Protein AF-A0A503X8Z8-F1 (afdb_monomer_lite)

Radius of gyration: 25.0 Å; chains: 1; bounding box: 79×68×72 Å

pLDDT: mean 85.91, std 15.94, range [31.92, 98.69]

Sequence (283 aa):
MKSLILATAAVFGLTAPAFAFDCAKASSDVEHQICGSKALRRADEDMSAAYTKLLRTLDDPEIHAALIESQRRWIKARDSGINDPATLEGSGTDDDSTPPSWADVLTRVTRERTSFLKKTAGGKPAFVAGALAQRKALGPSGKGPWAGFSSSCYFIPDRQHPNDYTYNCFGSMSRQNGDRVCSESTDFASYTSQTTRIVADIVDGRAQARAKCGFGNDVKTCPDETVDKAAADGGWDMNAGKDDAPGKPELKLDPEASETVADAGWMDACLADKSFPAGASGH

Foldseek 3Di:
DDDDDDDDDDPPPPPPQPPDDDLVPDDAPVSVLLSVDPLLVVLLSLLSVLLVVLLVVDPDVQLNVQSVVVVVLLVVQLRPAQDAPVPDDCQPDPDPDDDDGSSVLSSVSSNVSSCQSCDDDPRHRVSVVLQVVLCVLLDPFLPDQQFAWDKHWHFDADPNRRSHTDIAIWTKGWTADQQKIKMWGWDDDPNDIKIKIFIWGQDPNATDTQWMAIDDPPHFHDDPDLFDPVDLQRRIHRPDDRVNGDDGHPGSGHSRYPDDSNDDVNNVCRRPDPCPPNPDPDD

Secondary structure (DSSP, 8-state):
---------------PPTT---GGG--SHHHHHHHH-HHHHHHHHHHHHHHHHHHTT---HHHHHHHHHHHHHHHHHHHHH---GGG-TT---SS-PPPPPHHHHHHHHHHHHHHHHH-EETTEEHHHHHHHHHHHHHGGGGSSTT-EEEEEEEEEEPSS-TT-EEEEEEEEEEEEETTEEEEEEEEEETTEEEEEEEEEEEETTEEEEEEEE-SSTTSPPPPSSSS-TTSTTTT-BS---GGGSPPPPSBS--TTBSS--S--HHHHHHHH-SSTTTTT---

Structure (mmCIF, N/CA/C/O backbone):
data_AF-A0A503X8Z8-F1
#
_entry.id   AF-A0A503X8Z8-F1
#
loop_
_atom_site.group_PDB
_atom_site.id
_atom_site.type_symbol
_atom_site.label_atom_id
_atom_site.label_alt_id
_atom_site.label_comp_id
_atom_site.label_asym_id
_atom_site.label_entity_id
_atom_site.label_seq_id
_atom_site.pdbx_PDB_ins_code
_atom_site.Cartn_x
_atom_site.Cartn_y
_atom_site.Cartn_z
_atom_site.occupancy
_atom_site.B_iso_or_equiv
_atom_site.auth_seq_id
_atom_site.auth_comp_id
_atom_site.auth_asym_id
_atom_site.auth_atom_id
_atom_site.pdbx_PDB_model_num
ATOM 1 N N . MET A 1 1 ? -54.845 -39.937 37.426 1.00 38.06 1 MET A N 1
ATOM 2 C CA . MET A 1 1 ? -54.144 -40.179 36.143 1.00 38.06 1 MET A CA 1
ATOM 3 C C . MET A 1 1 ? -53.401 -38.910 35.751 1.00 38.06 1 MET A C 1
ATOM 5 O O . MET A 1 1 ? -53.764 -37.852 36.241 1.00 38.06 1 MET A O 1
ATOM 9 N N . LYS A 1 2 ? -52.302 -39.075 35.012 1.00 35.50 2 LYS A N 1
ATOM 10 C CA . LYS A 1 2 ? -51.156 -38.167 34.862 1.00 35.50 2 LYS A CA 1
ATOM 11 C C . LYS A 1 2 ? -51.468 -36.735 34.378 1.00 35.50 2 LYS A C 1
ATOM 13 O O . LYS A 1 2 ? -52.393 -36.515 33.610 1.00 35.50 2 LYS A O 1
ATOM 18 N N . SER A 1 3 ? -50.597 -35.833 34.836 1.00 39.53 3 SER A N 1
ATOM 19 C CA . SER A 1 3 ? -50.352 -34.425 34.497 1.00 39.53 3 SER A CA 1
ATOM 20 C C . SER A 1 3 ? -50.343 -34.079 33.006 1.00 39.53 3 SER A C 1
ATOM 22 O O . SER A 1 3 ? -50.037 -34.948 32.200 1.00 39.53 3 SER A O 1
ATOM 24 N N . LEU A 1 4 ? -50.488 -32.782 32.686 1.00 42.91 4 LEU A N 1
ATOM 25 C CA . LEU A 1 4 ? -49.616 -32.058 31.740 1.00 42.91 4 LEU A CA 1
ATOM 26 C C . LEU A 1 4 ? -49.813 -30.534 31.881 1.00 42.91 4 LEU A C 1
ATOM 28 O O . LEU A 1 4 ? -50.726 -29.942 31.316 1.00 42.91 4 LEU A O 1
ATOM 32 N N . ILE A 1 5 ? -48.934 -29.911 32.670 1.00 46.44 5 ILE A N 1
ATOM 33 C CA . ILE A 1 5 ? -48.694 -28.464 32.679 1.00 46.44 5 ILE A CA 1
ATOM 34 C C . ILE A 1 5 ? -47.738 -28.198 31.511 1.00 46.44 5 ILE A C 1
ATOM 36 O O . ILE A 1 5 ? -46.595 -28.655 31.549 1.00 46.44 5 ILE A O 1
ATOM 40 N N . LEU A 1 6 ? -48.194 -27.511 30.460 1.00 44.56 6 LEU A N 1
ATOM 41 C CA . LEU A 1 6 ? -47.302 -27.014 29.411 1.00 44.56 6 LEU A CA 1
ATOM 42 C C . LEU A 1 6 ? -46.537 -25.804 29.959 1.00 44.56 6 LEU A C 1
ATOM 44 O O . LEU A 1 6 ? -47.075 -24.704 30.060 1.00 44.56 6 LEU A O 1
ATOM 48 N N . ALA A 1 7 ? -45.281 -26.029 30.333 1.00 46.72 7 ALA A N 1
ATOM 49 C CA . ALA A 1 7 ? -44.326 -24.973 30.621 1.00 46.72 7 ALA A CA 1
ATOM 50 C C . ALA A 1 7 ? -43.838 -24.363 29.300 1.00 46.72 7 ALA A C 1
ATOM 52 O O . ALA A 1 7 ? -43.159 -25.017 28.507 1.00 46.72 7 ALA A O 1
ATOM 53 N N . THR A 1 8 ? -44.191 -23.103 29.063 1.00 49.31 8 THR A N 1
ATOM 54 C CA . THR A 1 8 ? -43.671 -22.292 27.961 1.00 49.31 8 THR A CA 1
ATOM 55 C C . THR A 1 8 ? -42.196 -21.994 28.233 1.00 49.31 8 THR A C 1
ATOM 57 O O . THR A 1 8 ? -41.865 -21.139 29.052 1.00 49.31 8 THR A O 1
ATOM 60 N N . ALA A 1 9 ? -41.294 -22.732 27.587 1.00 47.25 9 ALA A N 1
ATOM 61 C CA . ALA A 1 9 ? -39.864 -22.467 27.652 1.00 47.25 9 ALA A CA 1
ATOM 62 C C . ALA A 1 9 ? -39.547 -21.181 26.871 1.00 47.25 9 ALA A C 1
ATOM 64 O O . ALA A 1 9 ? -39.633 -21.146 25.643 1.00 47.25 9 ALA A O 1
ATOM 65 N N . ALA A 1 10 ? -39.190 -20.117 27.591 1.00 50.41 10 ALA A N 1
ATOM 66 C CA . ALA A 1 10 ? -38.605 -18.919 27.008 1.00 50.41 10 ALA A CA 1
ATOM 67 C C . ALA A 1 10 ? -37.234 -19.280 26.419 1.00 50.41 10 ALA A C 1
ATOM 69 O O . ALA A 1 10 ? -36.268 -19.515 27.145 1.00 50.41 10 ALA A O 1
ATOM 70 N N . VAL A 1 11 ? -37.159 -19.352 25.091 1.00 47.78 11 VAL A N 1
ATOM 71 C CA . VAL A 1 11 ? -35.898 -19.480 24.362 1.00 47.78 11 VAL A CA 1
ATOM 72 C C . VAL A 1 11 ? -35.171 -18.142 24.480 1.00 47.78 11 VAL A C 1
ATOM 74 O O . VAL A 1 11 ? -35.446 -17.202 23.737 1.00 47.78 11 VAL A O 1
ATOM 77 N N . PHE A 1 12 ? -34.254 -18.039 25.441 1.00 45.47 12 PHE A N 1
ATOM 78 C CA . PHE A 1 12 ? -33.240 -16.993 25.434 1.00 45.47 12 PHE A CA 1
ATOM 79 C C . PHE A 1 12 ? -32.330 -17.243 24.231 1.00 45.47 12 PHE A C 1
ATOM 81 O O . PHE A 1 12 ? -31.474 -18.126 24.248 1.00 45.47 12 PHE A O 1
ATOM 88 N N . GLY A 1 13 ? -32.550 -16.482 23.160 1.00 39.94 13 GLY A N 1
ATOM 89 C CA . GLY A 1 13 ? -31.611 -16.397 22.054 1.00 39.94 13 GLY A CA 1
ATOM 90 C C . GLY A 1 13 ? -30.301 -15.816 22.569 1.00 39.94 13 GLY A C 1
ATOM 91 O O . GLY A 1 13 ? -30.188 -14.608 22.757 1.00 39.94 13 GLY A O 1
ATOM 92 N N . LEU A 1 14 ? -29.311 -16.676 22.804 1.00 42.66 14 LEU A N 1
ATOM 93 C CA . LEU A 1 14 ? -27.916 -16.269 22.899 1.00 42.66 14 LEU A CA 1
ATOM 94 C C . LEU A 1 14 ? -27.516 -15.744 21.520 1.00 42.66 14 LEU A C 1
ATOM 96 O O . LEU A 1 14 ? -27.072 -16.492 20.650 1.00 42.66 14 LEU A O 1
ATOM 100 N N . THR A 1 15 ? -27.708 -14.446 21.300 1.00 40.84 15 THR A N 1
ATOM 101 C CA . THR A 1 15 ? -27.009 -13.727 20.243 1.00 40.84 15 THR A CA 1
ATOM 102 C C . THR A 1 15 ? -25.538 -13.716 20.637 1.00 40.84 15 THR A C 1
ATOM 104 O O . THR A 1 15 ? -25.080 -12.801 21.320 1.00 40.84 15 THR A O 1
ATOM 107 N N . ALA A 1 16 ? -24.803 -14.770 20.278 1.00 42.41 16 ALA A N 1
ATOM 108 C CA . ALA A 1 16 ? -23.352 -14.703 20.282 1.00 42.41 16 ALA A CA 1
ATOM 109 C C . ALA A 1 16 ? -22.972 -13.501 19.402 1.00 42.41 16 ALA A C 1
ATOM 111 O O . ALA A 1 16 ? -23.411 -13.447 18.245 1.00 42.41 16 ALA A O 1
ATOM 112 N N . PRO A 1 17 ? -22.256 -12.496 19.933 1.00 44.91 17 PRO A N 1
ATOM 113 C CA . PRO A 1 17 ? -21.865 -11.363 19.122 1.00 44.91 17 PRO A CA 1
ATOM 114 C C . PRO A 1 17 ? -20.957 -11.871 18.005 1.00 44.91 17 PRO A C 1
ATOM 116 O O . PRO A 1 17 ? -20.097 -12.732 18.203 1.00 44.91 17 PRO A O 1
ATOM 119 N N . ALA A 1 18 ? -21.198 -11.357 16.805 1.00 48.94 18 ALA A N 1
ATOM 120 C CA . ALA A 1 18 ? -20.336 -11.574 15.662 1.00 48.94 18 ALA A CA 1
ATOM 121 C C . ALA A 1 18 ? -18.899 -11.172 16.039 1.00 48.94 18 ALA A C 1
ATOM 123 O O . ALA A 1 18 ? -18.669 -10.022 16.385 1.00 48.94 18 ALA A O 1
ATOM 124 N N . PHE A 1 19 ? -17.958 -12.118 15.985 1.00 51.34 19 PHE A N 1
ATOM 125 C CA . PHE A 1 19 ? -16.508 -11.875 16.031 1.00 51.34 19 PHE A CA 1
ATOM 126 C C . PHE A 1 19 ? -15.961 -11.003 17.185 1.00 51.34 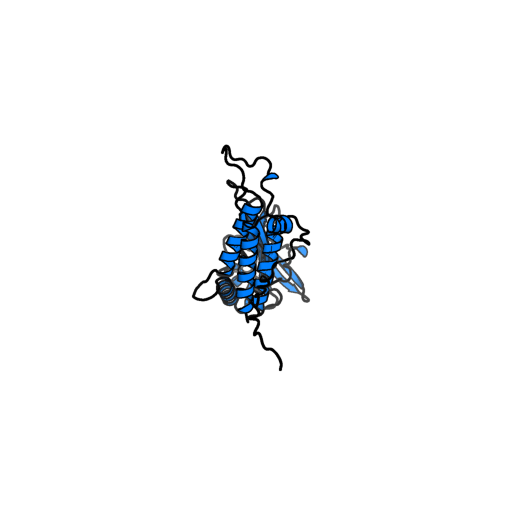19 PHE A C 1
ATOM 128 O O . PHE A 1 19 ? -14.899 -10.411 17.033 1.00 51.34 19 PHE A O 1
ATOM 135 N N . ALA A 1 20 ? -16.614 -10.937 18.348 1.00 59.44 20 ALA A N 1
ATOM 136 C CA . ALA A 1 20 ? -16.027 -10.242 19.497 1.00 59.44 20 ALA A CA 1
ATOM 137 C C . ALA A 1 20 ? -14.912 -11.102 20.123 1.00 59.44 20 ALA A C 1
ATOM 139 O O . ALA A 1 20 ? -15.155 -12.251 20.506 1.00 59.44 20 ALA A O 1
ATOM 140 N N . PHE A 1 21 ? -13.693 -10.566 20.220 1.00 73.12 21 PHE A N 1
ATOM 141 C CA . PHE A 1 21 ? -12.605 -11.204 20.964 1.00 73.12 21 PHE A CA 1
ATOM 142 C C . PHE A 1 21 ? -12.872 -11.134 22.479 1.00 73.12 21 PHE A C 1
ATOM 144 O O . PHE A 1 21 ? -13.621 -10.287 22.967 1.00 73.12 21 PHE A O 1
ATOM 151 N N . ASP A 1 22 ? -12.303 -12.075 23.233 1.00 81.31 22 ASP A N 1
ATOM 152 C CA . ASP A 1 22 ? -12.541 -12.205 24.671 1.00 81.31 22 ASP A CA 1
ATOM 153 C C . ASP A 1 22 ? -11.779 -11.121 25.444 1.00 81.31 22 ASP A C 1
ATOM 155 O O . ASP A 1 22 ? -10.557 -11.185 25.567 1.00 81.31 22 ASP A O 1
ATOM 159 N N . CYS A 1 23 ? -12.501 -10.144 25.998 1.00 86.31 23 CYS A N 1
ATOM 160 C CA . CYS A 1 23 ? -11.901 -9.057 26.771 1.00 86.31 23 CYS A CA 1
ATOM 161 C C . CYS A 1 23 ? -11.132 -9.515 28.015 1.00 86.31 23 CYS A C 1
ATOM 163 O O . CYS A 1 23 ? -10.260 -8.785 28.481 1.00 86.31 23 CYS A O 1
ATOM 165 N N . ALA A 1 24 ? -11.398 -10.715 28.540 1.00 85.00 24 ALA A N 1
ATOM 166 C CA . ALA A 1 24 ? -10.595 -11.280 29.622 1.00 85.00 24 ALA A CA 1
ATOM 167 C C . ALA A 1 24 ? -9.198 -11.734 29.154 1.00 85.00 24 ALA A C 1
ATOM 169 O O . ALA A 1 24 ? -8.335 -12.013 29.983 1.00 85.00 24 ALA A O 1
ATOM 170 N N . LYS A 1 25 ? -8.980 -11.821 27.836 1.00 87.12 25 LYS A N 1
ATOM 171 C CA . LYS A 1 25 ? -7.730 -12.240 27.188 1.00 87.12 25 LYS A CA 1
ATOM 172 C C . LYS A 1 25 ? -7.048 -11.112 26.414 1.00 87.12 25 LYS A C 1
ATOM 174 O O . LYS A 1 25 ? -6.112 -11.392 25.670 1.00 87.12 25 LYS A O 1
ATOM 179 N N . ALA A 1 26 ? -7.515 -9.871 26.572 1.00 86.38 26 ALA A N 1
ATOM 180 C CA . ALA A 1 26 ? -6.851 -8.702 26.011 1.00 86.38 26 ALA A CA 1
ATOM 181 C C . ALA A 1 26 ? -5.383 -8.669 26.465 1.00 86.38 26 ALA A C 1
ATOM 183 O O . ALA A 1 26 ? -5.086 -8.866 27.644 1.00 86.38 26 ALA A O 1
ATOM 184 N N . SER A 1 27 ? -4.489 -8.464 25.508 1.00 87.38 27 SER A N 1
ATOM 185 C CA . SER A 1 27 ? -3.040 -8.590 25.657 1.00 87.38 27 SER A CA 1
ATOM 186 C C . SER A 1 27 ? -2.271 -7.388 25.112 1.00 87.38 27 SER A C 1
ATOM 188 O O . SER A 1 27 ? -1.165 -7.123 25.573 1.00 87.38 27 SER A O 1
ATOM 190 N N . SER A 1 28 ? -2.847 -6.662 24.150 1.00 89.12 28 SER A N 1
ATOM 191 C CA . SER A 1 28 ? -2.297 -5.406 23.637 1.00 89.12 28 SER A CA 1
ATOM 192 C C . SER A 1 28 ? -2.977 -4.190 24.262 1.00 89.12 28 SER A C 1
ATOM 194 O O . SER A 1 28 ? -4.136 -4.246 24.683 1.00 89.12 28 SER A O 1
ATOM 196 N N . ASP A 1 29 ? -2.280 -3.055 24.255 1.00 91.12 29 ASP A N 1
ATOM 197 C CA . ASP A 1 29 ? -2.819 -1.792 24.762 1.00 91.12 29 ASP A CA 1
ATOM 198 C C . ASP A 1 29 ? -4.111 -1.388 24.037 1.00 91.12 29 ASP A C 1
ATOM 200 O O . ASP A 1 29 ? -5.087 -0.989 24.673 1.00 91.12 29 ASP A O 1
ATOM 204 N N . VAL A 1 30 ? -4.176 -1.584 22.715 1.00 91.94 30 VAL A N 1
ATOM 205 C CA . VAL A 1 30 ? -5.391 -1.324 21.928 1.00 91.94 30 VAL A CA 1
ATOM 206 C C . VAL A 1 30 ? -6.535 -2.259 22.321 1.00 91.94 30 VAL A C 1
ATOM 208 O O . VAL A 1 30 ? -7.670 -1.800 22.450 1.00 91.94 30 VAL A O 1
ATOM 211 N N . GLU A 1 31 ? -6.279 -3.547 22.569 1.00 92.12 31 GLU A N 1
ATOM 212 C CA . GLU A 1 31 ? -7.313 -4.463 23.073 1.00 92.12 31 GLU A CA 1
ATOM 213 C C . GLU A 1 31 ? -7.845 -4.007 24.439 1.00 92.12 31 GLU A C 1
ATOM 215 O O . GLU A 1 31 ? -9.058 -4.032 24.666 1.00 92.12 31 GLU A O 1
ATOM 220 N N . HIS A 1 32 ? -6.974 -3.519 25.327 1.00 93.19 32 HIS A N 1
ATOM 221 C CA . HIS A 1 32 ? -7.399 -2.929 26.596 1.00 93.19 32 HIS A CA 1
ATOM 222 C C . HIS A 1 32 ? -8.266 -1.677 26.390 1.00 93.19 32 HIS A C 1
ATOM 224 O O . HIS A 1 32 ? -9.316 -1.565 27.032 1.00 93.19 32 HIS A O 1
ATOM 230 N N . GLN A 1 33 ? -7.907 -0.787 25.455 1.00 94.69 33 GLN A N 1
ATOM 231 C CA . GLN A 1 33 ? -8.738 0.372 25.097 1.00 94.69 33 GLN A CA 1
ATOM 232 C C . GLN A 1 33 ? -10.115 -0.053 24.568 1.00 94.69 33 GLN A C 1
ATOM 234 O O . GLN A 1 33 ? -11.145 0.477 24.998 1.00 94.69 33 GLN A O 1
ATOM 239 N N . ILE A 1 34 ? -10.158 -1.039 23.665 1.00 93.12 34 ILE A N 1
ATOM 240 C CA . ILE A 1 34 ? -11.407 -1.574 23.106 1.00 93.12 34 ILE A CA 1
ATOM 241 C C . ILE A 1 34 ? -12.290 -2.142 24.224 1.00 93.12 34 ILE A C 1
ATOM 243 O O . ILE A 1 34 ? -13.489 -1.865 24.278 1.00 93.12 34 ILE A O 1
ATOM 247 N N . CYS A 1 35 ? -11.717 -2.899 25.156 1.00 93.00 35 CYS A N 1
ATOM 248 C CA . CYS A 1 35 ? -12.472 -3.506 26.246 1.00 93.00 35 CYS A CA 1
ATOM 249 C C . CYS A 1 35 ? -12.963 -2.491 27.287 1.00 93.00 35 CYS A C 1
ATOM 251 O O . CYS A 1 35 ? -14.082 -2.636 27.795 1.00 93.00 35 CYS A O 1
ATOM 253 N N . GLY A 1 36 ? -12.174 -1.447 27.553 1.00 93.94 36 GLY A N 1
ATOM 254 C CA . GLY A 1 36 ? -12.502 -0.371 28.489 1.00 93.94 36 GLY A CA 1
ATOM 255 C C . GLY A 1 36 ? -13.542 0.630 27.972 1.00 93.94 36 GLY A C 1
ATOM 256 O O . GLY A 1 36 ? -14.250 1.239 28.772 1.00 93.94 36 GLY A O 1
ATOM 257 N N . SER A 1 37 ? -13.701 0.773 26.651 1.00 96.38 37 SER A N 1
ATOM 258 C CA . SER A 1 37 ? -14.617 1.748 26.046 1.00 96.38 37 SER A CA 1
ATOM 259 C C . SER A 1 37 ? -15.777 1.091 25.298 1.00 96.38 37 SER A C 1
ATOM 261 O O . SER A 1 37 ? -15.616 0.452 24.259 1.00 96.38 37 SER A O 1
ATOM 263 N N . LYS A 1 38 ? -17.009 1.327 25.773 1.00 95.00 38 LYS A N 1
ATOM 264 C CA . LYS A 1 38 ? -18.233 0.859 25.094 1.00 95.00 38 LYS A CA 1
ATOM 265 C C . LYS A 1 38 ? -18.351 1.415 23.669 1.00 95.00 38 LYS A C 1
ATOM 267 O O . LYS A 1 38 ? -18.835 0.710 22.784 1.00 95.00 38 LYS A O 1
ATOM 272 N N . ALA A 1 39 ? -17.949 2.669 23.458 1.00 96.38 39 ALA A N 1
ATOM 273 C CA . ALA A 1 39 ? -18.025 3.317 22.152 1.00 96.38 39 ALA A CA 1
ATOM 274 C C . ALA A 1 39 ? -17.031 2.701 21.158 1.00 96.38 39 ALA A C 1
ATOM 276 O O . ALA A 1 39 ? -17.422 2.403 20.028 1.00 96.38 39 ALA A O 1
ATOM 277 N N . LEU A 1 40 ? -15.796 2.448 21.601 1.00 96.62 40 LEU A N 1
ATOM 278 C CA . LEU A 1 40 ? -14.765 1.829 20.774 1.00 96.62 40 LEU A CA 1
ATOM 279 C C . LEU A 1 40 ? -15.097 0.370 20.459 1.00 96.62 40 LEU A C 1
ATOM 281 O O . LEU A 1 40 ? -15.064 -0.015 19.295 1.00 96.62 40 LEU A O 1
ATOM 285 N N . ARG A 1 41 ? -15.526 -0.415 21.458 1.00 95.31 41 ARG A N 1
ATOM 286 C CA . ARG A 1 41 ? -15.999 -1.789 21.232 1.00 95.31 41 ARG A CA 1
ATOM 287 C C . ARG A 1 41 ? -17.089 -1.850 20.173 1.00 95.31 41 ARG A C 1
ATOM 289 O O . ARG A 1 41 ? -17.031 -2.681 19.275 1.00 95.31 41 ARG A O 1
ATOM 296 N N . ARG A 1 42 ? -18.061 -0.936 20.237 1.00 96.06 42 ARG A N 1
ATOM 297 C CA . ARG A 1 42 ? -19.122 -0.885 19.232 1.00 96.06 42 ARG A CA 1
ATOM 298 C C . ARG A 1 42 ? -18.587 -0.552 17.836 1.00 96.06 42 ARG A C 1
ATOM 300 O O . ARG A 1 42 ? -19.041 -1.143 16.862 1.00 96.06 42 ARG A O 1
ATOM 307 N N . ALA A 1 43 ? -17.649 0.389 17.737 1.00 97.62 43 ALA A N 1
ATOM 308 C CA . ALA A 1 43 ? -17.031 0.737 16.463 1.00 97.62 43 ALA A CA 1
ATOM 309 C C . ALA A 1 43 ? -16.254 -0.448 15.862 1.00 97.62 43 ALA A C 1
ATOM 311 O O . ALA A 1 43 ? -16.364 -0.687 14.662 1.00 97.62 43 ALA A O 1
ATOM 312 N N . ASP A 1 44 ? -15.526 -1.209 16.684 1.00 96.44 44 ASP A N 1
ATOM 313 C CA . ASP A 1 44 ? -14.779 -2.397 16.255 1.00 96.44 44 ASP A CA 1
ATOM 314 C C . ASP A 1 44 ? -15.708 -3.532 15.778 1.00 96.44 44 ASP A C 1
ATOM 316 O O . ASP A 1 44 ? -15.487 -4.104 14.708 1.00 96.44 44 ASP A O 1
ATOM 320 N N . GLU A 1 45 ? -16.817 -3.778 16.488 1.00 95.56 45 GLU A N 1
ATOM 321 C CA . GLU A 1 45 ? -17.871 -4.713 16.059 1.00 95.56 45 GLU A CA 1
ATOM 322 C C . GLU A 1 45 ? -18.464 -4.320 14.694 1.00 95.56 45 GLU A C 1
ATOM 324 O O . GLU A 1 45 ? -18.602 -5.158 13.796 1.00 95.56 45 GLU A O 1
ATOM 329 N N . ASP A 1 46 ? -18.808 -3.039 14.516 1.00 97.75 46 ASP A N 1
ATOM 330 C CA . ASP A 1 46 ? -19.390 -2.528 13.271 1.00 97.75 46 ASP A CA 1
ATOM 331 C C . ASP A 1 46 ? -18.383 -2.608 12.100 1.00 97.75 46 ASP A C 1
ATOM 333 O O . ASP A 1 46 ? -18.764 -2.964 10.976 1.00 97.75 46 ASP A O 1
ATOM 337 N N . MET A 1 47 ? -17.098 -2.343 12.360 1.00 98.50 47 MET A N 1
ATOM 338 C CA . MET A 1 47 ? -16.005 -2.464 11.390 1.00 98.50 47 MET A CA 1
ATOM 339 C C . MET A 1 47 ? -15.792 -3.922 10.966 1.00 98.50 47 MET A C 1
ATOM 341 O O . MET A 1 47 ? -15.789 -4.227 9.769 1.00 98.50 47 MET A O 1
ATOM 345 N N . SER A 1 48 ? -15.719 -4.839 11.932 1.00 97.50 48 SER A N 1
ATOM 346 C CA . SER A 1 48 ? -15.569 -6.281 11.704 1.00 97.50 48 SER A CA 1
ATOM 347 C C . SER A 1 48 ? -16.748 -6.869 10.923 1.00 97.50 48 SER A C 1
ATOM 349 O O . SER A 1 48 ? -16.564 -7.683 10.008 1.00 97.50 48 SER A O 1
ATOM 351 N N . ALA A 1 49 ? -17.971 -6.419 11.219 1.00 97.75 49 ALA A N 1
ATOM 352 C CA . ALA A 1 49 ? -19.164 -6.799 10.471 1.00 97.75 49 ALA A CA 1
ATOM 353 C C . ALA A 1 49 ? -19.129 -6.275 9.024 1.00 97.75 49 ALA A C 1
ATOM 355 O O . ALA A 1 49 ? -19.472 -7.016 8.097 1.00 97.75 49 ALA A O 1
ATOM 356 N N . ALA A 1 50 ? -18.696 -5.027 8.809 1.00 98.50 50 ALA A N 1
ATOM 357 C CA . ALA A 1 50 ? -18.545 -4.450 7.474 1.00 98.50 50 ALA A CA 1
ATOM 358 C C . ALA A 1 50 ? -17.487 -5.192 6.643 1.00 98.50 50 ALA A C 1
ATOM 360 O O . ALA A 1 50 ? -17.764 -5.554 5.498 1.00 98.50 50 ALA A O 1
ATOM 361 N N . TYR A 1 51 ? -16.325 -5.483 7.235 1.00 98.56 51 TYR A N 1
ATOM 362 C CA . TYR A 1 51 ? -15.260 -6.264 6.608 1.00 98.56 51 TYR A CA 1
ATOM 363 C C . TYR A 1 51 ? -15.753 -7.659 6.217 1.00 98.56 51 TYR A C 1
ATOM 365 O O . TYR A 1 51 ? -15.677 -8.039 5.051 1.00 98.56 51 TYR A O 1
ATOM 373 N N . THR A 1 52 ? -16.347 -8.391 7.164 1.00 98.06 52 THR A N 1
ATOM 374 C CA . THR A 1 52 ? -16.860 -9.748 6.928 1.00 98.06 52 THR A CA 1
ATOM 375 C C . THR A 1 52 ? -17.928 -9.761 5.838 1.00 98.06 52 THR A C 1
ATOM 377 O O . THR A 1 52 ? -17.951 -10.658 4.994 1.00 98.06 52 THR A O 1
ATOM 380 N N . LYS A 1 53 ? -18.823 -8.765 5.838 1.00 97.88 53 LYS A N 1
ATOM 381 C CA . LYS A 1 53 ? -19.844 -8.625 4.800 1.00 97.88 53 LYS A CA 1
ATOM 382 C C . LYS A 1 53 ? -19.203 -8.418 3.433 1.00 97.88 53 LYS A C 1
ATOM 384 O O . LYS A 1 53 ? -19.593 -9.114 2.506 1.00 97.88 53 LYS A O 1
ATOM 389 N N . LEU A 1 54 ? -18.251 -7.492 3.309 1.00 98.19 54 LEU A N 1
ATOM 390 C CA . LEU A 1 54 ? -17.580 -7.228 2.040 1.00 98.19 54 LEU A CA 1
ATOM 391 C C . LEU A 1 54 ? -16.809 -8.461 1.560 1.00 98.19 54 LEU A C 1
ATOM 393 O O . LEU A 1 54 ? -17.022 -8.888 0.430 1.00 98.19 54 LEU A O 1
ATOM 397 N N . LEU A 1 55 ? -16.001 -9.076 2.426 1.00 98.12 55 LEU A N 1
ATOM 398 C CA . LEU A 1 55 ? -15.195 -10.255 2.104 1.00 98.12 55 LEU A CA 1
ATOM 399 C C . LEU A 1 55 ? -16.044 -11.397 1.526 1.00 98.12 55 LEU A C 1
ATOM 401 O O . LEU A 1 55 ? -15.689 -11.971 0.505 1.00 98.12 55 LEU A O 1
ATOM 405 N N . ARG A 1 56 ? -17.220 -11.662 2.115 1.00 97.00 56 ARG A N 1
ATOM 406 C CA . ARG A 1 56 ? -18.166 -12.691 1.640 1.00 97.00 56 ARG A CA 1
ATOM 407 C C . ARG A 1 56 ? -18.778 -12.413 0.266 1.00 97.00 56 ARG A C 1
ATOM 409 O O . ARG A 1 56 ? -19.376 -13.316 -0.302 1.00 97.00 56 ARG A O 1
ATOM 416 N N . THR A 1 57 ? -18.694 -11.182 -0.236 1.00 94.81 57 THR A N 1
ATOM 417 C CA . THR A 1 57 ? -19.188 -10.828 -1.580 1.00 94.81 57 THR A CA 1
ATOM 418 C C . THR A 1 57 ? -18.122 -10.942 -2.668 1.00 94.81 57 THR A C 1
ATOM 420 O O . THR A 1 57 ? -18.423 -10.667 -3.827 1.00 94.81 57 THR A O 1
ATOM 423 N N . LEU A 1 58 ? -16.878 -11.284 -2.314 1.00 96.31 58 LEU A N 1
ATOM 424 C CA . LEU A 1 58 ? -15.759 -11.318 -3.250 1.00 96.31 58 LEU A CA 1
ATOM 425 C C . LEU A 1 58 ? -15.496 -12.741 -3.750 1.00 96.31 58 LEU A C 1
ATOM 427 O O . LEU A 1 58 ? -14.896 -13.544 -3.042 1.00 96.31 58 LEU A O 1
ATOM 431 N N . ASP A 1 59 ? -15.874 -13.009 -4.999 1.00 95.75 59 ASP A N 1
ATOM 432 C CA . ASP A 1 59 ? -15.538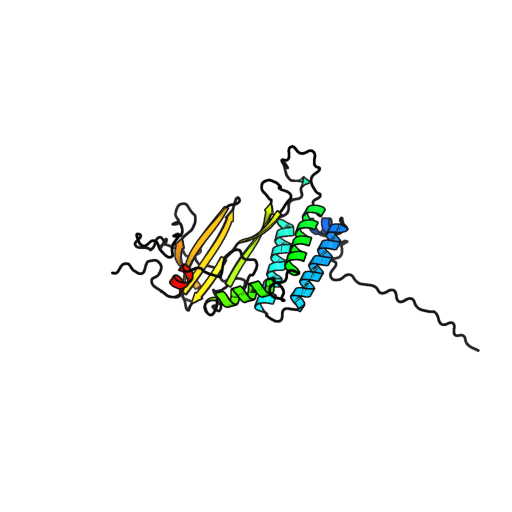 -14.265 -5.692 1.00 95.75 59 ASP A CA 1
ATOM 433 C C . ASP A 1 59 ? -14.178 -14.202 -6.410 1.00 95.75 59 ASP A C 1
ATOM 435 O O . ASP A 1 59 ? -13.593 -15.222 -6.772 1.00 95.75 59 ASP A O 1
ATOM 439 N N . ASP A 1 60 ? -13.669 -12.993 -6.647 1.00 97.50 60 ASP A N 1
ATOM 440 C CA . ASP A 1 60 ? -12.404 -12.766 -7.336 1.00 97.50 60 ASP A CA 1
ATOM 441 C C . ASP A 1 60 ? -11.219 -12.969 -6.372 1.00 97.50 60 ASP A C 1
ATOM 443 O O . ASP A 1 60 ? -11.098 -12.208 -5.407 1.00 97.50 60 ASP A O 1
ATOM 447 N N . PRO A 1 61 ? -10.327 -13.950 -6.611 1.00 97.19 61 PRO A N 1
ATOM 448 C CA . PRO A 1 61 ? -9.281 -14.310 -5.656 1.00 97.19 61 PRO A CA 1
ATOM 449 C C . PRO A 1 61 ? -8.232 -13.210 -5.454 1.00 97.19 61 PRO A C 1
ATOM 451 O O . PRO A 1 61 ? -7.708 -13.077 -4.349 1.00 97.19 61 PRO A O 1
ATOM 454 N N . GLU A 1 62 ? -7.935 -12.398 -6.476 1.00 96.88 62 GLU A N 1
ATOM 455 C CA . GLU A 1 62 ? -6.965 -11.302 -6.353 1.00 96.88 62 GLU A CA 1
ATOM 456 C C . GLU A 1 62 ? -7.548 -10.158 -5.524 1.00 96.88 62 GLU A C 1
ATOM 458 O O . GLU A 1 62 ? -6.882 -9.636 -4.634 1.00 96.88 62 GLU A O 1
ATOM 463 N N . ILE A 1 63 ? -8.812 -9.795 -5.774 1.00 98.12 63 ILE A N 1
ATOM 464 C CA . ILE A 1 63 ? -9.501 -8.746 -5.008 1.00 98.12 63 ILE A CA 1
ATOM 465 C C . ILE A 1 63 ? -9.749 -9.218 -3.569 1.00 98.12 63 ILE A C 1
ATOM 467 O O . ILE A 1 63 ? -9.621 -8.437 -2.627 1.00 98.12 63 ILE A O 1
ATOM 471 N N . HIS A 1 64 ? -10.070 -10.500 -3.385 1.00 98.31 64 HIS A N 1
ATOM 472 C CA . HIS A 1 64 ? -10.230 -11.113 -2.070 1.00 98.31 64 HIS A CA 1
ATOM 473 C C . HIS A 1 64 ? -8.919 -11.076 -1.268 1.00 98.31 64 HIS A C 1
ATOM 475 O O . HIS A 1 64 ? -8.921 -10.640 -0.117 1.00 98.31 64 HIS A O 1
ATOM 481 N N . ALA A 1 65 ? -7.791 -11.466 -1.874 1.00 97.56 65 ALA A N 1
ATOM 482 C CA . ALA A 1 65 ? -6.472 -11.363 -1.245 1.00 97.56 65 ALA A CA 1
ATOM 483 C C . ALA A 1 65 ? -6.106 -9.905 -0.915 1.00 97.56 65 ALA A C 1
ATOM 485 O O . ALA A 1 65 ? -5.690 -9.620 0.207 1.00 97.56 65 ALA A O 1
ATOM 486 N N . ALA A 1 66 ? -6.352 -8.975 -1.844 1.00 97.75 66 ALA A N 1
ATOM 487 C CA . ALA A 1 66 ? -6.116 -7.550 -1.630 1.00 97.75 66 ALA A CA 1
ATOM 488 C C . ALA A 1 66 ? -6.923 -6.998 -0.444 1.00 97.75 66 ALA A C 1
ATOM 490 O O . ALA A 1 66 ? -6.391 -6.233 0.355 1.00 97.75 66 ALA A O 1
ATOM 491 N N . LEU A 1 67 ? -8.189 -7.403 -0.276 1.00 98.50 67 LEU A N 1
ATOM 492 C CA . LEU A 1 67 ? -9.002 -6.962 0.861 1.00 98.50 67 LEU A CA 1
ATOM 493 C C . LEU A 1 67 ? -8.494 -7.528 2.197 1.00 98.50 67 LEU A C 1
ATOM 495 O O . LEU A 1 67 ? -8.550 -6.843 3.220 1.00 98.50 67 LEU A O 1
ATOM 499 N N . ILE A 1 68 ? -8.010 -8.772 2.210 1.00 98.31 68 ILE A N 1
ATOM 500 C CA . ILE A 1 68 ? -7.398 -9.364 3.406 1.00 98.31 68 ILE A CA 1
ATOM 501 C C . ILE A 1 68 ? -6.158 -8.570 3.814 1.00 98.31 68 ILE A C 1
ATOM 503 O O . ILE A 1 68 ? -6.059 -8.164 4.972 1.00 98.31 68 ILE A O 1
ATOM 507 N N . GLU A 1 69 ? -5.245 -8.309 2.878 1.00 98.00 69 GLU A N 1
ATOM 508 C CA . GLU A 1 69 ? -4.020 -7.562 3.176 1.00 98.00 69 GLU A CA 1
ATOM 509 C C . GLU A 1 69 ? -4.295 -6.097 3.519 1.00 98.00 69 GLU A C 1
ATOM 511 O O . GLU A 1 69 ? -3.720 -5.565 4.467 1.00 98.00 69 GLU A O 1
ATOM 516 N N . SER A 1 70 ? -5.255 -5.464 2.845 1.00 97.75 70 SER A N 1
ATOM 517 C CA . SER A 1 70 ? -5.799 -4.155 3.220 1.00 97.75 70 SER A CA 1
ATOM 518 C C . SER A 1 70 ? -6.193 -4.111 4.700 1.00 97.75 70 SER A C 1
ATOM 520 O O . SER A 1 70 ? -5.755 -3.243 5.456 1.00 97.75 70 SER A O 1
ATOM 522 N N . GLN A 1 71 ? -6.980 -5.090 5.155 1.00 98.38 71 GLN A N 1
ATOM 523 C CA . GLN A 1 71 ? -7.429 -5.137 6.542 1.00 98.38 71 GLN A CA 1
ATOM 524 C C . GLN A 1 71 ? -6.290 -5.427 7.527 1.00 98.38 71 GLN A C 1
ATOM 526 O O . GLN A 1 71 ? -6.232 -4.801 8.585 1.00 98.38 71 GLN A O 1
ATOM 531 N N . ARG A 1 72 ? -5.367 -6.333 7.183 1.00 97.94 72 ARG A N 1
ATOM 532 C CA . ARG A 1 72 ? -4.187 -6.643 8.009 1.00 97.94 72 ARG A CA 1
ATOM 533 C C . ARG A 1 72 ? -3.292 -5.424 8.198 1.00 97.94 72 ARG A C 1
ATOM 535 O O . ARG A 1 72 ? -2.905 -5.127 9.327 1.00 97.94 72 ARG A O 1
ATOM 542 N N . ARG A 1 73 ? -3.005 -4.693 7.118 1.00 97.38 73 ARG A N 1
ATOM 543 C CA . ARG A 1 73 ? -2.205 -3.462 7.165 1.00 97.38 73 ARG A CA 1
ATOM 544 C C . ARG A 1 73 ? -2.881 -2.383 7.992 1.00 97.38 73 ARG A C 1
ATOM 546 O O . ARG A 1 73 ? -2.199 -1.714 8.759 1.00 97.38 73 ARG A O 1
ATOM 553 N N . TRP A 1 74 ? -4.199 -2.229 7.879 1.00 98.06 74 TRP A N 1
ATOM 554 C CA . TRP A 1 74 ? -4.936 -1.259 8.687 1.00 98.06 74 TRP A CA 1
ATOM 555 C C . TRP A 1 74 ? -4.872 -1.581 10.186 1.00 98.06 74 TRP A C 1
ATOM 557 O O . TRP A 1 74 ? -4.571 -0.692 10.978 1.00 98.06 74 TRP A O 1
ATOM 567 N N . ILE A 1 75 ? -5.080 -2.848 10.575 1.00 96.81 75 ILE A N 1
ATOM 568 C CA . ILE A 1 75 ? -4.978 -3.285 11.981 1.00 96.81 75 ILE A CA 1
ATOM 569 C C . ILE A 1 75 ? -3.558 -3.056 12.505 1.00 96.81 75 ILE A C 1
ATOM 571 O O . ILE A 1 75 ? -3.385 -2.424 13.540 1.00 96.81 75 ILE A O 1
ATOM 575 N N . LYS A 1 76 ? -2.538 -3.490 11.754 1.00 95.94 76 LYS A N 1
ATOM 576 C CA . LYS A 1 76 ? -1.133 -3.278 12.126 1.00 95.94 76 LYS A CA 1
ATOM 577 C C . LYS A 1 76 ? -0.823 -1.792 12.320 1.00 95.94 76 LYS A C 1
ATOM 579 O O . LYS A 1 76 ? -0.234 -1.425 13.327 1.00 95.94 76 LYS A O 1
ATOM 584 N N . ALA A 1 77 ? -1.241 -0.944 11.379 1.00 95.50 77 ALA A N 1
ATOM 585 C CA . ALA A 1 77 ? -1.014 0.495 11.453 1.00 95.50 77 ALA A CA 1
ATOM 586 C C . ALA A 1 77 ? -1.738 1.140 12.642 1.00 95.50 77 ALA A C 1
ATOM 588 O O . ALA A 1 77 ? -1.170 2.017 13.286 1.00 95.50 77 ALA A O 1
ATOM 589 N N . ARG A 1 78 ? -2.971 0.713 12.950 1.00 96.06 78 ARG A N 1
ATOM 590 C CA . ARG A 1 78 ? -3.720 1.182 14.125 1.00 96.06 78 ARG A CA 1
ATOM 591 C C . ARG A 1 78 ? -2.973 0.837 15.409 1.00 96.06 78 ARG A C 1
ATOM 593 O O . ARG A 1 78 ? -2.813 1.700 16.264 1.00 96.06 78 ARG A O 1
ATOM 600 N N . ASP A 1 79 ? -2.523 -0.409 15.514 1.00 93.25 79 ASP A N 1
ATOM 601 C CA . ASP A 1 79 ? -1.952 -0.953 16.745 1.00 93.25 79 ASP A CA 1
ATOM 602 C C . ASP A 1 79 ? -0.542 -0.419 17.034 1.00 93.25 79 ASP A C 1
ATOM 604 O O . ASP A 1 79 ? -0.134 -0.396 18.191 1.00 93.25 79 ASP A O 1
ATOM 608 N N . SER A 1 80 ? 0.198 0.034 16.013 1.00 90.12 80 SER A N 1
ATOM 609 C CA . SER A 1 80 ? 1.565 0.551 16.179 1.00 90.12 80 SER A CA 1
ATOM 610 C C . SER A 1 80 ? 1.751 2.040 15.878 1.00 90.12 80 SER A C 1
ATOM 612 O O . SER A 1 80 ? 2.835 2.561 16.117 1.00 90.12 80 SER A O 1
ATOM 614 N N . GLY A 1 81 ? 0.774 2.701 15.254 1.00 87.69 81 GLY A N 1
ATOM 615 C CA . GLY A 1 81 ? 0.951 4.030 14.649 1.00 87.69 81 GLY A CA 1
ATOM 616 C C . GLY A 1 81 ? 0.125 5.154 15.272 1.00 87.69 81 GLY A C 1
ATOM 617 O O . GLY A 1 81 ? 0.308 6.307 14.890 1.00 87.69 81 GLY A O 1
ATOM 618 N N . ILE A 1 82 ? -0.781 4.844 16.203 1.00 90.94 82 ILE A N 1
ATOM 619 C CA . ILE A 1 82 ? -1.600 5.839 16.904 1.00 90.94 82 ILE A CA 1
ATOM 620 C C . ILE A 1 82 ? -1.108 5.934 18.341 1.00 90.94 82 ILE A C 1
ATOM 622 O O . ILE A 1 82 ? -1.246 4.985 19.111 1.00 90.94 82 ILE A O 1
ATOM 626 N N . ASN A 1 83 ? -0.560 7.092 18.692 1.00 83.44 83 ASN A N 1
ATOM 627 C CA . ASN A 1 83 ? -0.057 7.349 20.033 1.00 83.44 83 ASN A CA 1
ATOM 628 C C . ASN A 1 83 ? -1.216 7.645 20.987 1.00 83.44 83 ASN A C 1
ATOM 630 O O . ASN A 1 83 ? -2.234 8.214 20.584 1.00 83.44 83 ASN A O 1
ATOM 634 N N . ASP A 1 84 ? -1.040 7.303 22.262 1.00 82.81 84 ASP A N 1
ATOM 635 C CA . ASP A 1 84 ? -1.925 7.795 23.312 1.00 82.81 84 ASP A CA 1
ATOM 636 C C . ASP A 1 84 ? -1.754 9.322 23.416 1.00 82.81 84 ASP A C 1
ATOM 638 O O . ASP A 1 84 ? -0.631 9.778 23.664 1.00 82.81 84 ASP A O 1
ATOM 642 N N . PRO A 1 85 ? -2.823 10.126 23.256 1.00 80.38 85 PRO A N 1
ATOM 643 C CA . PRO A 1 85 ? -2.763 11.577 23.422 1.00 80.38 85 PRO A CA 1
ATOM 644 C C . PRO A 1 85 ? -2.100 12.027 24.730 1.00 80.38 85 PRO A C 1
ATOM 646 O O . PRO A 1 85 ? -1.435 13.059 24.748 1.00 80.38 85 PRO A O 1
ATOM 649 N N . ALA A 1 86 ? -2.214 11.241 25.808 1.00 75.88 86 ALA A N 1
ATOM 650 C CA . ALA A 1 86 ? -1.580 11.533 27.095 1.00 75.88 86 ALA A CA 1
ATOM 651 C C . ALA A 1 86 ? -0.039 11.458 27.066 1.00 75.88 86 ALA A C 1
ATOM 653 O O . ALA A 1 86 ? 0.617 11.957 27.979 1.00 75.88 86 ALA A O 1
ATOM 654 N N . THR A 1 87 ? 0.540 10.835 26.037 1.00 74.44 87 THR A N 1
ATOM 655 C CA . THR A 1 87 ? 1.993 10.665 25.857 1.00 74.44 87 THR A CA 1
ATOM 656 C C . THR A 1 87 ? 2.609 11.680 24.895 1.00 74.44 87 THR A C 1
ATOM 658 O O . THR A 1 87 ? 3.826 11.705 24.719 1.00 74.44 87 THR A O 1
ATOM 661 N N . LEU A 1 88 ? 1.789 12.528 24.269 1.00 69.44 88 LEU A N 1
ATOM 662 C CA . LEU A 1 88 ? 2.259 13.542 23.334 1.00 69.44 88 LEU A CA 1
ATOM 663 C C . LEU A 1 88 ? 2.794 14.755 24.109 1.00 69.44 88 LEU A C 1
ATOM 665 O O . LEU A 1 88 ? 2.031 15.581 24.610 1.00 69.44 88 LEU A O 1
ATOM 669 N N . GLU A 1 89 ? 4.122 14.868 24.212 1.00 56.91 89 GLU A N 1
ATOM 670 C CA . GLU A 1 89 ? 4.772 16.072 24.738 1.00 56.91 89 GLU A CA 1
ATOM 671 C C . GLU A 1 89 ? 4.431 17.281 23.858 1.00 56.91 89 GLU A C 1
ATOM 673 O O . GLU A 1 89 ? 4.602 17.248 22.640 1.00 56.91 89 GLU A O 1
ATOM 678 N N . GLY A 1 90 ? 3.951 18.364 24.473 1.00 55.22 90 GLY A N 1
ATOM 679 C CA . GLY A 1 90 ? 3.658 19.593 23.742 1.00 55.22 90 GLY A CA 1
ATOM 680 C C . GLY A 1 90 ? 2.482 19.458 22.778 1.00 55.22 90 GLY A C 1
ATOM 681 O O . GLY A 1 90 ? 2.561 19.979 21.669 1.00 55.22 90 GLY A O 1
ATOM 682 N N . SER A 1 91 ? 1.367 18.853 23.213 1.00 50.91 91 SER A N 1
ATOM 683 C CA . SER A 1 91 ? 0.082 18.862 22.491 1.00 50.91 91 SER A CA 1
ATOM 684 C C . SER A 1 91 ? -0.488 20.264 22.216 1.00 50.91 91 SER A C 1
ATOM 686 O O . SER A 1 91 ? -1.643 20.365 21.827 1.00 50.91 91 SER A O 1
ATOM 688 N N . GLY A 1 92 ? 0.294 21.331 22.428 1.00 48.03 92 GLY A N 1
ATOM 689 C CA . GLY A 1 92 ? 0.541 22.328 21.384 1.00 48.03 92 GLY A CA 1
ATOM 690 C C . GLY A 1 92 ? -0.669 23.098 20.899 1.00 48.03 92 GLY A C 1
ATOM 691 O O . GLY A 1 92 ? -0.645 23.646 19.802 1.00 48.03 92 GLY A O 1
ATOM 692 N N . THR A 1 93 ? -1.716 23.151 21.700 1.00 47.75 93 THR A N 1
ATOM 693 C CA . THR A 1 93 ? -2.785 24.103 21.526 1.00 47.75 93 THR A CA 1
ATOM 694 C C . THR A 1 93 ? -2.738 25.001 22.741 1.00 47.75 93 THR A C 1
ATOM 696 O O . THR A 1 93 ? -2.920 24.544 23.867 1.00 47.75 93 THR A O 1
ATOM 699 N N . ASP A 1 94 ? -2.538 26.295 22.512 1.00 51.69 94 ASP A N 1
ATOM 700 C CA . ASP A 1 94 ? -2.846 27.372 23.461 1.00 51.69 94 ASP A CA 1
ATOM 701 C C . ASP A 1 94 ? -4.371 27.450 23.755 1.00 51.69 94 ASP A C 1
ATOM 703 O O . ASP A 1 94 ? -4.921 28.513 24.033 1.00 51.69 94 ASP A O 1
ATOM 707 N N . ASP A 1 95 ? -5.071 26.320 23.631 1.00 54.53 95 ASP A N 1
ATOM 708 C CA . ASP A 1 95 ? -6.498 26.116 23.798 1.00 54.53 95 ASP A CA 1
ATOM 709 C C . ASP A 1 95 ? -6.692 25.238 25.038 1.00 54.53 95 ASP A C 1
ATOM 711 O O . ASP A 1 95 ? -6.117 24.155 25.137 1.00 54.53 95 ASP A O 1
ATOM 715 N N . ASP A 1 96 ? -7.518 25.709 25.969 1.00 56.56 96 ASP A N 1
ATOM 716 C CA . ASP A 1 96 ? -7.906 25.068 27.238 1.00 56.56 96 ASP A CA 1
ATOM 717 C C . ASP A 1 96 ? -8.687 23.743 27.037 1.00 56.56 96 ASP A C 1
ATOM 719 O O . ASP A 1 96 ? -9.315 23.212 27.961 1.00 56.56 96 ASP A O 1
ATOM 723 N N . SER A 1 97 ? -8.709 23.197 25.819 1.00 62.50 97 SER A N 1
ATOM 724 C CA . SER A 1 97 ? -9.428 21.979 25.490 1.00 62.50 97 SER A CA 1
ATOM 725 C C . SER A 1 97 ? -8.680 20.748 26.012 1.00 62.50 97 SER A C 1
ATOM 727 O O . SER A 1 97 ? -7.512 20.490 25.729 1.00 62.50 97 SER A O 1
ATOM 729 N N . THR A 1 98 ? -9.385 19.952 26.819 1.00 69.25 98 THR A N 1
ATOM 730 C CA . THR A 1 98 ? -8.879 18.656 27.284 1.00 69.25 98 THR A CA 1
ATOM 731 C C . THR A 1 98 ? -8.636 17.751 26.068 1.00 69.25 98 THR A C 1
ATOM 733 O O . THR A 1 98 ? -9.571 17.571 25.278 1.00 69.25 98 THR A O 1
ATOM 736 N N . PRO A 1 99 ? -7.435 17.158 25.904 1.00 75.62 99 PRO A N 1
ATOM 737 C CA . PRO A 1 99 ? -7.164 16.236 24.807 1.00 75.62 99 PRO A CA 1
ATOM 738 C C . PRO A 1 99 ? -8.180 15.083 24.764 1.00 75.62 99 PRO A C 1
ATOM 740 O O . PRO A 1 99 ? -8.666 14.652 25.817 1.00 75.62 99 PRO A O 1
ATOM 743 N N . PRO A 1 100 ? -8.511 14.550 23.573 1.00 87.06 100 PRO A N 1
ATOM 744 C CA . PRO A 1 100 ? -9.367 13.375 23.473 1.00 87.06 100 PRO A CA 1
ATOM 745 C C . PRO A 1 100 ? -8.717 12.182 24.180 1.00 87.06 100 PRO A C 1
ATOM 747 O O . PRO A 1 100 ? -7.493 12.067 24.222 1.00 87.06 100 PRO A O 1
ATOM 750 N N . SER A 1 101 ? -9.528 11.250 24.685 1.00 91.62 101 SER A N 1
ATOM 751 C CA . SER A 1 101 ? -8.975 9.982 25.163 1.00 91.62 101 SER A CA 1
ATOM 752 C C . SER A 1 101 ? -8.422 9.166 23.990 1.00 91.62 101 SER A C 1
ATOM 754 O O . SER A 1 101 ? -8.900 9.284 22.855 1.00 91.62 101 SER A O 1
ATOM 756 N N . TRP A 1 102 ? -7.466 8.271 24.250 1.00 93.25 102 TRP A N 1
ATOM 757 C CA . TRP A 1 102 ? -6.983 7.353 23.215 1.00 93.25 102 TRP A CA 1
ATOM 758 C C . TRP A 1 102 ? -8.122 6.510 22.622 1.00 93.25 102 TRP A C 1
ATOM 760 O O . TRP A 1 102 ? -8.208 6.331 21.406 1.00 93.25 102 TRP A O 1
ATOM 770 N N . ALA A 1 103 ? -9.073 6.083 23.459 1.00 94.88 103 ALA A N 1
ATOM 771 C CA . ALA A 1 103 ? -10.267 5.380 23.011 1.00 94.88 103 ALA A CA 1
ATOM 772 C C . ALA A 1 103 ? -11.133 6.212 22.044 1.00 94.88 103 ALA A C 1
ATOM 774 O O . ALA A 1 103 ? -11.723 5.639 21.125 1.00 94.88 103 ALA A O 1
ATOM 775 N N . ASP A 1 104 ? -11.206 7.538 22.202 1.00 94.50 104 ASP A N 1
ATOM 776 C CA . ASP A 1 104 ? -11.929 8.417 21.273 1.00 94.50 104 ASP A CA 1
ATOM 777 C C . ASP A 1 104 ? -11.218 8.513 19.921 1.00 94.50 104 ASP A C 1
ATOM 779 O O . ASP A 1 104 ? -11.873 8.399 18.881 1.00 94.50 104 ASP A O 1
ATOM 783 N N . VAL A 1 105 ? -9.888 8.652 19.921 1.00 95.00 105 VAL A N 1
ATOM 784 C CA . VAL A 1 105 ? -9.071 8.651 18.693 1.00 95.00 105 VAL A CA 1
ATOM 785 C C . VAL A 1 105 ? -9.237 7.324 17.947 1.00 95.00 105 VAL A C 1
ATOM 787 O O . VAL A 1 105 ? -9.618 7.309 16.774 1.00 95.00 105 VAL A O 1
ATOM 790 N N . LEU A 1 106 ? -9.065 6.197 18.646 1.00 96.44 106 LEU A N 1
ATOM 791 C CA . LEU A 1 106 ? -9.262 4.852 18.095 1.00 96.44 106 LEU A CA 1
ATOM 792 C C . LEU A 1 106 ? -10.694 4.651 17.574 1.00 96.44 106 LEU A C 1
ATOM 794 O O . LEU A 1 106 ? -10.908 4.003 16.546 1.00 96.44 106 LEU A O 1
ATOM 798 N N . THR A 1 107 ? -11.692 5.239 18.243 1.00 97.69 107 THR A N 1
ATOM 799 C CA . THR A 1 107 ? -13.091 5.177 17.800 1.00 97.69 107 THR A CA 1
ATOM 800 C C . THR A 1 107 ? -13.277 5.905 16.471 1.00 97.69 107 THR A C 1
ATOM 802 O O . THR A 1 107 ? -13.972 5.383 15.594 1.00 97.69 107 THR A O 1
ATOM 805 N N . ARG A 1 108 ? -12.664 7.086 16.289 1.00 97.00 108 ARG A N 1
ATOM 806 C CA . ARG A 1 108 ? -12.749 7.856 15.035 1.00 97.00 108 ARG A CA 1
ATOM 807 C C . ARG A 1 108 ? -12.172 7.072 13.860 1.00 97.00 108 ARG A C 1
ATOM 809 O O . ARG A 1 108 ? -12.913 6.770 12.924 1.00 97.00 108 ARG A O 1
ATOM 816 N N . VAL A 1 109 ? -10.919 6.629 13.956 1.00 97.56 109 VAL A N 1
ATOM 817 C CA . VAL A 1 109 ? -10.258 5.901 12.857 1.00 97.56 109 VAL A CA 1
ATOM 818 C C . VAL A 1 109 ? -10.961 4.576 12.524 1.00 97.56 109 VAL A C 1
ATOM 820 O O . VAL A 1 109 ? -11.044 4.173 11.363 1.00 97.56 109 VAL A O 1
ATOM 823 N N . THR A 1 110 ? -11.549 3.903 13.520 1.00 98.19 110 THR A N 1
ATOM 824 C CA . THR A 1 110 ? -12.307 2.655 13.310 1.00 98.19 110 THR A CA 1
ATOM 825 C C . THR A 1 110 ? -13.629 2.909 12.573 1.00 98.19 110 THR A C 1
ATOM 827 O O . THR A 1 110 ? -14.046 2.125 11.710 1.00 98.19 110 THR A O 1
ATOM 830 N N . ARG A 1 111 ? -14.291 4.041 12.842 1.00 98.44 111 ARG A N 1
ATOM 831 C CA . ARG A 1 111 ? -15.488 4.472 12.099 1.00 98.44 111 ARG A CA 1
ATOM 832 C C . ARG A 1 111 ? -15.160 4.887 10.668 1.00 98.44 111 ARG A C 1
ATOM 834 O O . ARG A 1 111 ? -15.931 4.579 9.754 1.00 98.44 111 ARG A O 1
ATOM 841 N N . GLU A 1 112 ? -14.022 5.532 10.449 1.00 98.06 112 GLU A N 1
ATOM 842 C CA . GLU A 1 112 ? -13.530 5.851 9.106 1.00 98.06 112 GLU A CA 1
ATOM 843 C C . GLU A 1 112 ? -13.261 4.578 8.306 1.00 98.06 112 GLU A C 1
ATOM 845 O O . GLU A 1 112 ? -13.753 4.439 7.184 1.00 98.06 112 GLU A O 1
ATOM 850 N N . ARG A 1 113 ? -12.608 3.582 8.918 1.00 98.31 113 ARG A N 1
ATOM 851 C CA . ARG A 1 113 ? -12.409 2.267 8.297 1.00 98.31 113 ARG A CA 1
ATOM 852 C C . ARG A 1 113 ? -13.724 1.582 7.945 1.00 98.31 113 ARG A C 1
ATOM 854 O O . ARG A 1 113 ? -13.883 1.067 6.840 1.00 98.31 113 ARG A O 1
ATOM 861 N N . THR A 1 114 ? -14.700 1.622 8.849 1.00 98.69 114 THR A N 1
ATOM 862 C CA . THR A 1 114 ? -16.056 1.113 8.586 1.00 98.69 114 THR A CA 1
ATOM 863 C C . THR A 1 114 ? -16.690 1.813 7.382 1.00 98.69 114 THR A C 1
ATOM 865 O O . THR A 1 114 ? -17.323 1.172 6.541 1.00 98.69 114 THR A O 1
ATOM 868 N N . SER A 1 115 ? -16.509 3.130 7.277 1.00 98.44 115 SER A N 1
ATOM 869 C CA . SER A 1 115 ? -17.032 3.936 6.171 1.00 98.44 115 SER A CA 1
ATOM 870 C C . SER A 1 115 ? -16.360 3.578 4.847 1.00 98.44 115 SER A C 1
ATOM 872 O O . SER A 1 115 ? -17.055 3.397 3.849 1.00 98.44 115 SER A O 1
ATOM 874 N N . PHE A 1 116 ? -15.039 3.384 4.847 1.00 97.81 116 PHE A N 1
ATOM 875 C CA . PHE A 1 116 ? -14.280 2.887 3.700 1.00 97.81 116 PHE A CA 1
ATOM 876 C C . PHE A 1 116 ? -14.806 1.528 3.211 1.00 97.81 116 PHE A C 1
ATOM 878 O O . PHE A 1 116 ? -15.167 1.393 2.042 1.00 97.81 116 PHE A O 1
ATOM 885 N N . LEU A 1 117 ? -14.952 0.552 4.116 1.00 98.38 117 LEU A N 1
ATOM 886 C CA . LEU A 1 117 ? -15.426 -0.804 3.797 1.00 98.38 117 LEU A CA 1
ATOM 887 C C . LEU A 1 117 ? -16.863 -0.826 3.249 1.00 98.38 117 LEU A C 1
ATOM 889 O O . LEU A 1 117 ? -17.228 -1.711 2.475 1.00 98.38 117 LEU A O 1
ATOM 893 N N . LYS A 1 118 ? -17.694 0.145 3.643 1.00 98.06 118 LYS A N 1
ATOM 894 C CA . LYS A 1 118 ? -19.092 0.273 3.195 1.00 98.06 118 LYS A CA 1
ATOM 895 C C . LYS A 1 118 ? -19.259 1.174 1.974 1.00 98.06 118 LYS A C 1
ATOM 897 O O . LYS A 1 118 ? -20.358 1.219 1.415 1.00 98.06 118 LYS A O 1
ATOM 902 N N . LYS A 1 119 ? -18.218 1.909 1.572 1.00 98.06 119 LYS A N 1
ATOM 903 C CA . LYS A 1 119 ? -18.291 2.864 0.465 1.00 98.06 119 LYS A CA 1
ATOM 904 C C . LYS A 1 119 ? -18.664 2.129 -0.817 1.00 98.06 119 LYS A C 1
ATOM 906 O O . LYS A 1 119 ? -18.172 1.037 -1.094 1.00 98.06 119 LYS A O 1
ATOM 911 N N . THR A 1 120 ? -19.523 2.744 -1.622 1.00 97.00 120 THR A N 1
ATOM 912 C CA . THR A 1 120 ? -19.910 2.225 -2.936 1.00 97.00 120 THR A CA 1
ATOM 913 C C . THR A 1 120 ? -19.529 3.210 -4.032 1.00 97.00 120 THR A C 1
ATOM 915 O O . THR A 1 120 ? -19.453 4.415 -3.801 1.00 97.00 120 THR A O 1
ATOM 918 N N . ALA A 1 121 ? -19.258 2.688 -5.224 1.00 94.81 121 ALA A N 1
ATOM 919 C CA . ALA A 1 121 ? -19.005 3.457 -6.433 1.00 94.81 121 ALA A CA 1
ATOM 920 C C . ALA A 1 121 ? -19.612 2.699 -7.618 1.00 94.81 121 ALA A C 1
ATOM 922 O O . ALA A 1 121 ? -19.368 1.504 -7.776 1.00 94.81 121 ALA A O 1
ATOM 923 N N . GLY A 1 122 ? -20.449 3.358 -8.426 1.00 90.75 122 GLY A N 1
ATOM 924 C CA . GLY A 1 122 ? -21.089 2.717 -9.583 1.00 90.75 122 GLY A CA 1
ATOM 925 C C . GLY A 1 122 ? -21.898 1.457 -9.231 1.00 90.75 122 GLY A C 1
ATOM 926 O O . GLY A 1 122 ? -21.817 0.454 -9.939 1.00 90.75 122 GLY A O 1
ATOM 927 N N . GLY A 1 123 ? -22.617 1.473 -8.101 1.00 92.44 123 GLY A N 1
ATOM 928 C CA . GLY A 1 123 ? -23.495 0.376 -7.669 1.00 92.44 123 GLY A CA 1
ATOM 929 C C . GLY A 1 123 ? -22.793 -0.862 -7.094 1.00 92.44 123 GLY A C 1
ATOM 930 O O . GLY A 1 123 ? -23.458 -1.857 -6.825 1.00 92.44 123 GLY A O 1
ATOM 931 N N . LYS A 1 124 ? -21.471 -0.828 -6.890 1.00 94.38 124 LYS A N 1
ATOM 932 C CA . LYS A 1 124 ? -20.691 -1.909 -6.257 1.00 94.38 124 LYS A CA 1
ATOM 933 C C . LYS A 1 124 ? -19.805 -1.352 -5.131 1.00 94.38 124 LYS A C 1
ATOM 935 O O . LYS A 1 124 ? -19.653 -0.130 -5.053 1.00 94.38 124 LYS A O 1
ATOM 940 N N . PRO A 1 125 ? -19.218 -2.188 -4.255 1.00 97.12 125 PRO A N 1
ATOM 941 C CA . PRO A 1 125 ? -18.262 -1.711 -3.258 1.00 97.12 125 PRO A CA 1
ATOM 942 C C . PRO A 1 125 ? -17.107 -0.944 -3.914 1.00 97.12 125 PRO A C 1
ATOM 944 O O . PRO A 1 125 ? -16.554 -1.388 -4.921 1.00 97.12 125 PRO A O 1
ATOM 947 N N . ALA A 1 126 ? -16.743 0.211 -3.359 1.00 96.75 126 ALA A N 1
ATOM 948 C CA . ALA A 1 126 ? -15.740 1.099 -3.943 1.00 96.75 126 ALA A CA 1
ATOM 949 C C . ALA A 1 126 ? -14.361 0.429 -4.029 1.00 96.75 126 ALA A C 1
ATOM 951 O O . ALA A 1 126 ? -13.672 0.605 -5.028 1.00 96.75 126 ALA A O 1
ATOM 952 N N . PHE A 1 127 ? -14.013 -0.410 -3.046 1.00 96.81 127 PHE A N 1
ATOM 953 C CA . PHE A 1 127 ? -12.806 -1.240 -3.074 1.00 96.81 127 PHE A CA 1
ATOM 954 C C . PHE A 1 127 ? -12.743 -2.121 -4.332 1.00 96.81 127 PHE A C 1
ATOM 956 O O . PHE A 1 127 ? -11.745 -2.138 -5.048 1.00 96.81 127 PHE A O 1
ATOM 963 N N . VAL A 1 128 ? -13.854 -2.791 -4.659 1.00 96.94 128 VAL A N 1
ATOM 964 C CA . VAL A 1 128 ? -13.975 -3.635 -5.857 1.00 96.94 128 VAL A CA 1
ATOM 965 C C . VAL A 1 128 ? -13.890 -2.792 -7.125 1.00 96.94 128 VAL A C 1
ATOM 967 O O . VAL A 1 128 ? -13.214 -3.175 -8.075 1.00 96.94 128 VAL A O 1
ATOM 970 N N . ALA A 1 129 ? -14.554 -1.633 -7.155 1.00 95.56 129 ALA A N 1
ATOM 971 C CA . ALA A 1 129 ? -14.477 -0.726 -8.297 1.00 95.56 129 ALA A CA 1
ATOM 972 C C . ALA A 1 129 ? -13.038 -0.246 -8.555 1.00 95.56 129 ALA A C 1
ATOM 974 O O . ALA A 1 129 ? -12.598 -0.266 -9.704 1.00 95.56 129 ALA A O 1
ATOM 975 N N . GLY A 1 130 ? -12.302 0.117 -7.499 1.00 94.88 130 GLY A N 1
ATOM 976 C CA . GLY A 1 130 ? -10.891 0.496 -7.574 1.00 94.88 130 GLY A CA 1
ATOM 977 C C . GLY A 1 130 ? -10.014 -0.643 -8.093 1.00 94.88 130 GLY A C 1
ATOM 978 O O . GLY A 1 130 ? -9.278 -0.453 -9.057 1.00 94.88 130 GLY A O 1
ATOM 979 N N . ALA A 1 131 ? -10.171 -1.851 -7.547 1.00 95.75 131 ALA A N 1
ATOM 980 C CA . ALA A 1 131 ? -9.412 -3.023 -7.984 1.00 95.75 131 ALA A CA 1
ATOM 981 C C . ALA A 1 131 ? -9.651 -3.358 -9.469 1.00 95.75 131 ALA A C 1
ATOM 983 O O . ALA A 1 131 ? -8.715 -3.623 -10.223 1.00 95.75 131 ALA A O 1
ATOM 984 N N . LEU A 1 132 ? -10.906 -3.291 -9.926 1.00 95.12 132 LEU A N 1
ATOM 985 C CA . LEU A 1 132 ? -11.249 -3.510 -11.333 1.00 95.12 132 LEU A CA 1
ATOM 986 C C . LEU A 1 132 ? -10.684 -2.414 -12.246 1.00 95.12 132 LEU A C 1
ATOM 988 O O . LEU A 1 132 ? -10.253 -2.716 -13.361 1.00 95.12 132 LEU A O 1
ATOM 992 N N . ALA A 1 133 ? -10.668 -1.160 -11.789 1.00 93.38 133 ALA A N 1
ATOM 993 C CA . ALA A 1 133 ? -10.059 -0.057 -12.523 1.00 93.38 133 ALA A CA 1
ATOM 994 C C . ALA A 1 133 ? -8.540 -0.245 -12.658 1.00 93.38 133 ALA A C 1
ATOM 996 O O . ALA A 1 133 ? -8.020 -0.124 -13.766 1.00 93.38 133 ALA A O 1
ATOM 997 N N . GLN A 1 134 ? -7.853 -0.634 -11.577 1.00 93.94 134 GLN A N 1
ATOM 998 C CA . GLN A 1 134 ? -6.427 -0.970 -11.608 1.00 93.94 134 GLN A CA 1
ATOM 999 C C . GLN A 1 134 ? -6.147 -2.122 -12.572 1.00 93.94 134 GLN A C 1
ATOM 1001 O O . GLN A 1 134 ? -5.310 -1.989 -13.460 1.00 93.94 134 GLN A O 1
ATOM 1006 N N . ARG A 1 135 ? -6.898 -3.228 -12.476 1.00 94.38 135 ARG A N 1
ATOM 1007 C CA . ARG A 1 135 ? -6.738 -4.373 -13.383 1.00 94.38 135 ARG A CA 1
ATOM 1008 C C . ARG A 1 135 ? -6.905 -3.970 -14.848 1.00 94.38 135 ARG A C 1
ATOM 1010 O O . ARG A 1 135 ? -6.128 -4.399 -15.699 1.00 94.38 135 ARG A O 1
ATOM 1017 N N . LYS A 1 136 ? -7.920 -3.153 -15.147 1.00 93.56 136 LYS A N 1
ATOM 1018 C CA . LYS A 1 136 ? -8.162 -2.641 -16.500 1.00 93.56 136 LYS A CA 1
ATOM 1019 C C . LYS A 1 136 ? -6.988 -1.792 -16.989 1.00 93.56 136 LYS A C 1
ATOM 1021 O O . LYS A 1 136 ? -6.556 -1.992 -18.118 1.00 93.56 136 LYS A O 1
ATOM 1026 N N . ALA A 1 137 ? -6.495 -0.878 -16.156 1.00 91.56 137 ALA A N 1
ATOM 1027 C CA . ALA A 1 137 ? -5.389 0.011 -16.498 1.00 91.56 137 ALA A CA 1
ATOM 1028 C C . ALA A 1 137 ? -4.062 -0.748 -16.689 1.00 91.56 137 ALA A C 1
ATOM 1030 O O . ALA A 1 137 ? -3.315 -0.449 -17.612 1.00 91.56 137 ALA A O 1
ATOM 1031 N N . LEU A 1 138 ? -3.800 -1.786 -15.886 1.00 92.50 138 LEU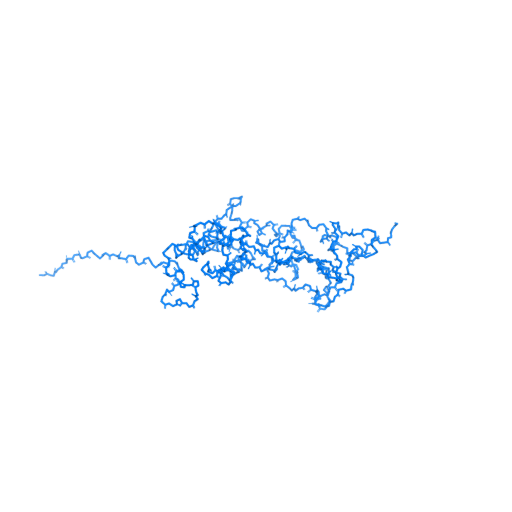 A N 1
ATOM 1032 C CA . LEU A 1 138 ? -2.617 -2.639 -16.039 1.00 92.50 138 LEU A CA 1
ATOM 1033 C C . LEU A 1 138 ? -2.653 -3.486 -17.320 1.00 92.50 138 LEU A C 1
ATOM 1035 O O . LEU A 1 138 ? -1.610 -3.753 -17.921 1.00 92.50 138 LEU A O 1
ATOM 1039 N N . GLY A 1 139 ? -3.834 -3.957 -17.732 1.00 93.06 139 GLY A N 1
ATOM 1040 C CA . GLY A 1 139 ? -3.989 -4.772 -18.935 1.00 93.06 139 GLY A CA 1
ATOM 1041 C C . GLY A 1 139 ? -3.044 -5.991 -18.952 1.00 93.06 139 GLY A C 1
ATOM 1042 O O . GLY A 1 139 ? -2.913 -6.693 -17.945 1.00 93.06 139 GLY A O 1
ATOM 1043 N N . PRO A 1 140 ? -2.369 -6.286 -20.081 1.00 94.12 140 PRO A N 1
ATOM 1044 C CA . PRO A 1 140 ? -1.368 -7.354 -20.152 1.00 94.12 140 PRO A CA 1
ATOM 1045 C C . PRO A 1 140 ? -0.164 -7.139 -19.225 1.00 94.12 140 PRO A C 1
ATOM 1047 O O . PRO A 1 140 ? 0.386 -8.115 -18.717 1.00 94.12 140 PRO A O 1
ATOM 1050 N N . SER A 1 141 ? 0.210 -5.881 -18.965 1.00 94.69 141 SER A N 1
ATOM 1051 C CA . SER A 1 141 ? 1.409 -5.544 -18.191 1.00 94.69 141 SER A CA 1
ATOM 1052 C C . SER A 1 141 ? 1.300 -5.865 -16.694 1.00 94.69 141 SER A C 1
ATOM 1054 O O . SER A 1 141 ? 2.313 -5.946 -16.008 1.00 94.69 141 SER A O 1
ATOM 1056 N N . GLY A 1 142 ? 0.083 -6.118 -16.193 1.00 93.62 142 GLY A N 1
ATOM 1057 C CA . GLY A 1 142 ? -0.183 -6.558 -14.816 1.00 93.62 142 GLY A CA 1
ATOM 1058 C C . GLY A 1 142 ? -0.038 -8.065 -14.575 1.00 93.62 142 GLY A C 1
ATOM 1059 O O . GLY A 1 142 ? -0.118 -8.524 -13.437 1.00 93.62 142 GLY A O 1
ATOM 1060 N N . LYS A 1 143 ? 0.134 -8.869 -15.633 1.00 93.25 143 LYS A N 1
ATOM 1061 C CA . LYS A 1 143 ? 0.028 -10.336 -15.535 1.00 93.25 143 LYS A CA 1
ATOM 1062 C C . LYS A 1 143 ? 1.335 -11.029 -15.156 1.00 93.25 143 LYS A C 1
ATOM 1064 O O . LYS A 1 143 ? 1.299 -12.137 -14.626 1.00 93.25 143 LYS A O 1
ATOM 1069 N N . GLY A 1 144 ? 2.477 -10.400 -15.428 1.00 94.19 144 GLY A N 1
ATOM 1070 C CA . GLY A 1 144 ? 3.793 -10.992 -15.185 1.00 94.19 144 GLY A CA 1
ATOM 1071 C C . GLY A 1 144 ? 4.096 -11.210 -13.693 1.00 94.19 144 GLY A C 1
ATOM 1072 O O . GLY A 1 144 ? 3.511 -10.535 -12.846 1.00 94.19 144 GLY A O 1
ATOM 1073 N N . PRO A 1 145 ? 4.987 -12.147 -13.323 1.00 95.69 145 PRO A N 1
ATOM 1074 C CA . PRO A 1 145 ? 5.329 -12.439 -11.923 1.00 95.69 145 PRO A CA 1
ATOM 1075 C C . PRO A 1 145 ? 5.968 -11.268 -11.158 1.00 95.69 145 PRO A C 1
ATOM 1077 O O . PRO A 1 145 ? 5.979 -11.295 -9.933 1.00 95.69 145 PRO A O 1
ATOM 1080 N N . TRP A 1 146 ? 6.475 -10.259 -11.862 1.00 96.62 146 TRP A N 1
ATOM 1081 C CA . TRP A 1 146 ? 7.045 -9.034 -11.298 1.00 96.62 146 TRP A CA 1
ATOM 1082 C C . TRP A 1 146 ? 6.099 -7.837 -11.403 1.00 96.62 146 TRP A C 1
ATOM 1084 O O . TRP A 1 146 ? 6.487 -6.727 -11.069 1.00 96.62 146 TRP A O 1
ATOM 1094 N N . ALA A 1 147 ? 4.867 -8.043 -11.873 1.00 95.56 147 ALA A N 1
ATOM 1095 C CA . ALA A 1 147 ? 3.854 -7.003 -11.937 1.00 95.56 147 ALA A CA 1
ATOM 1096 C C . ALA A 1 147 ? 2.890 -7.086 -10.748 1.00 95.56 147 ALA A C 1
ATOM 1098 O O . ALA A 1 147 ? 2.445 -8.184 -10.387 1.00 95.56 147 ALA A O 1
ATOM 1099 N N . GLY A 1 148 ? 2.567 -5.938 -10.158 1.00 95.56 148 GLY A N 1
ATOM 1100 C CA . GLY A 1 148 ? 1.749 -5.844 -8.953 1.00 95.56 148 GLY A CA 1
ATOM 1101 C C . GLY A 1 148 ? 2.157 -4.690 -8.041 1.00 95.56 148 GLY A C 1
ATOM 1102 O O . GLY A 1 148 ? 2.828 -3.757 -8.478 1.00 95.56 148 GLY A O 1
ATOM 1103 N N . PHE A 1 149 ? 1.754 -4.788 -6.778 1.00 96.25 149 PHE A N 1
ATOM 1104 C CA . PHE A 1 149 ? 1.933 -3.782 -5.740 1.00 96.25 149 PHE A CA 1
ATOM 1105 C C . PHE A 1 149 ? 2.585 -4.374 -4.490 1.00 96.25 149 PHE A C 1
ATOM 1107 O O . PHE A 1 149 ? 2.346 -5.537 -4.151 1.00 96.25 149 PHE A O 1
ATOM 1114 N N . SER A 1 150 ? 3.344 -3.541 -3.788 1.00 94.31 150 SER A N 1
ATOM 1115 C CA . SER A 1 150 ? 3.788 -3.777 -2.413 1.00 94.31 150 SER A CA 1
ATOM 1116 C C . SER A 1 150 ? 3.716 -2.454 -1.669 1.00 94.31 150 SER A C 1
ATOM 1118 O O . SER A 1 150 ? 4.489 -1.551 -1.989 1.00 94.31 150 SER A O 1
ATOM 1120 N N . SER A 1 151 ? 2.813 -2.330 -0.694 1.00 92.44 151 SER A N 1
ATOM 1121 C CA . SER A 1 151 ? 2.599 -1.058 0.006 1.00 92.44 151 SER A CA 1
ATOM 1122 C C . SER A 1 151 ? 2.502 -1.230 1.515 1.00 92.44 151 SER A C 1
ATOM 1124 O O . SER A 1 151 ? 1.876 -2.161 2.024 1.00 92.44 151 SER A O 1
ATOM 1126 N N . SER A 1 152 ? 3.095 -0.275 2.225 1.00 91.38 152 SER A N 1
ATOM 1127 C CA . SER A 1 152 ? 3.021 -0.115 3.673 1.00 91.38 152 SER A CA 1
ATOM 1128 C C . SER A 1 152 ? 2.116 1.059 4.013 1.00 91.38 152 SER A C 1
ATOM 1130 O O . SER A 1 152 ? 2.118 2.074 3.322 1.00 91.38 152 SER A O 1
ATOM 1132 N N . CYS A 1 153 ? 1.342 0.935 5.087 1.00 93.38 153 CYS A N 1
ATOM 1133 C CA . CYS A 1 153 ? 0.354 1.942 5.447 1.00 93.38 153 CYS A CA 1
ATOM 1134 C C . CYS A 1 153 ? 0.558 2.450 6.867 1.00 93.38 153 CYS A C 1
ATOM 1136 O O . CYS A 1 153 ? 0.926 1.683 7.758 1.00 93.38 153 CYS A O 1
ATOM 1138 N N . TYR A 1 154 ? 0.270 3.731 7.069 1.00 92.69 154 TYR A N 1
ATOM 1139 C CA . TYR A 1 154 ? 0.545 4.451 8.304 1.00 92.69 154 TYR A CA 1
ATOM 1140 C C . TYR A 1 154 ? -0.611 5.383 8.649 1.00 92.69 154 TYR A C 1
ATOM 1142 O O . TYR A 1 154 ? -1.254 5.952 7.764 1.00 92.69 154 TYR A O 1
ATOM 1150 N N . PHE A 1 155 ? -0.841 5.564 9.947 1.00 93.69 155 PHE A N 1
ATOM 1151 C CA . PHE A 1 155 ? -1.597 6.701 10.448 1.00 93.69 155 PHE A CA 1
ATOM 1152 C C . PHE A 1 155 ? -0.642 7.882 10.600 1.00 93.69 155 PHE A C 1
ATOM 1154 O O . PHE A 1 155 ? 0.290 7.836 11.398 1.00 93.69 155 PHE A O 1
ATOM 1161 N N . ILE A 1 156 ? -0.857 8.925 9.805 1.00 90.06 156 ILE A N 1
ATOM 1162 C CA . ILE A 1 156 ? -0.070 10.157 9.847 1.00 90.06 156 ILE A CA 1
ATOM 1163 C C . ILE A 1 156 ? -0.877 11.191 10.636 1.00 90.06 156 ILE A C 1
ATOM 1165 O O . ILE A 1 156 ? -1.997 11.497 10.208 1.00 90.06 156 ILE A O 1
ATOM 1169 N N . PRO A 1 157 ? -0.359 11.708 11.764 1.00 89.19 157 PRO A N 1
ATOM 1170 C CA . PRO A 1 157 ? -1.037 12.760 12.509 1.00 89.19 157 PRO A CA 1
ATOM 1171 C C . PRO A 1 157 ? -1.077 14.050 11.686 1.00 89.19 157 PRO A C 1
ATOM 1173 O O . PRO A 1 157 ? -0.161 14.342 10.915 1.00 89.19 157 PRO A O 1
ATOM 1176 N N . ASP A 1 158 ? -2.138 14.829 11.841 1.00 86.06 158 ASP A N 1
ATOM 1177 C CA . ASP A 1 158 ? -2.210 16.166 11.280 1.00 86.06 158 ASP A CA 1
ATOM 1178 C C . ASP A 1 158 ? -1.209 17.095 11.988 1.00 86.06 158 ASP A C 1
ATOM 1180 O O . ASP A 1 158 ? -0.950 16.984 13.189 1.00 86.06 158 ASP A O 1
ATOM 1184 N N . ARG A 1 159 ? -0.617 18.025 11.229 1.00 82.19 159 ARG A N 1
ATOM 1185 C CA . ARG A 1 159 ? 0.421 18.929 11.749 1.00 82.19 159 ARG A CA 1
ATOM 1186 C C . ARG A 1 159 ? -0.111 19.950 12.748 1.00 82.19 159 ARG A C 1
ATOM 1188 O O . ARG A 1 159 ? 0.646 20.388 13.607 1.00 82.19 159 ARG A O 1
ATOM 1195 N N . GLN A 1 160 ? -1.357 20.379 12.581 1.00 83.00 160 GLN A N 1
ATOM 1196 C CA . GLN A 1 160 ? -2.018 21.372 13.427 1.00 83.00 160 GLN A CA 1
ATOM 1197 C C . GLN A 1 160 ? -2.886 20.697 14.494 1.00 83.00 160 GLN A C 1
ATOM 1199 O O . GLN A 1 160 ? -3.095 21.259 15.566 1.00 83.00 160 GLN A O 1
ATOM 1204 N N . HIS A 1 161 ? -3.349 19.477 14.221 1.00 83.88 161 HIS A N 1
ATOM 1205 C CA . HIS A 1 161 ? -4.208 18.690 15.093 1.00 83.88 161 HIS A CA 1
ATOM 1206 C C . HIS A 1 161 ? -3.600 17.294 15.326 1.00 83.88 161 HIS A C 1
ATOM 1208 O O . HIS A 1 161 ? -4.065 16.316 14.749 1.00 83.88 161 HIS A O 1
ATOM 1214 N N . PRO A 1 162 ? -2.590 17.143 16.206 1.00 82.50 162 PRO A N 1
ATOM 1215 C CA . PRO A 1 162 ? -1.805 15.904 16.337 1.00 82.50 162 PRO A CA 1
ATOM 1216 C C . PRO A 1 162 ? -2.594 14.673 16.821 1.00 82.50 162 PRO A C 1
ATOM 1218 O O . PRO A 1 162 ? -2.080 13.558 16.784 1.00 82.50 162 PRO A O 1
ATOM 1221 N N . ASN A 1 163 ? -3.839 14.865 17.265 1.00 85.06 163 ASN A N 1
ATOM 1222 C CA . ASN A 1 163 ? -4.767 13.794 17.637 1.00 85.06 163 ASN A CA 1
ATOM 1223 C C . ASN A 1 163 ? -5.684 13.352 16.485 1.00 85.06 163 ASN A C 1
ATOM 1225 O O . ASN A 1 163 ? -6.458 12.404 16.643 1.00 85.06 163 ASN A O 1
ATOM 1229 N N . ASP A 1 164 ? -5.639 14.046 15.351 1.00 88.06 164 ASP A N 1
ATOM 1230 C CA . ASP A 1 164 ? -6.362 13.693 14.140 1.00 88.06 164 ASP A CA 1
ATOM 1231 C C . ASP A 1 164 ? -5.398 13.013 13.182 1.00 88.06 164 ASP A C 1
ATOM 1233 O O . ASP A 1 164 ? -4.315 13.513 12.901 1.00 88.06 164 ASP A O 1
ATOM 1237 N N . TYR A 1 165 ? -5.778 11.832 12.710 1.00 91.62 165 TYR A N 1
ATOM 1238 C CA . TYR A 1 165 ? -4.904 10.976 11.924 1.00 91.62 165 TYR A CA 1
ATOM 1239 C C . TYR A 1 165 ? -5.501 10.713 10.552 1.00 91.62 165 TYR A C 1
ATOM 1241 O O . TYR A 1 165 ? -6.706 10.530 10.403 1.00 91.62 165 TYR A O 1
ATOM 1249 N N . THR A 1 166 ? -4.630 10.600 9.555 1.00 91.50 166 THR A N 1
ATOM 1250 C CA . THR A 1 166 ? -4.992 10.156 8.208 1.00 91.50 166 THR A CA 1
ATOM 1251 C C . THR A 1 166 ? -4.327 8.820 7.905 1.00 91.50 166 THR A C 1
ATOM 1253 O O . THR A 1 166 ? -3.123 8.653 8.096 1.00 91.50 166 THR A O 1
ATOM 1256 N N . TYR A 1 167 ? -5.113 7.847 7.445 1.00 94.75 167 TYR A N 1
ATOM 1257 C CA . TYR A 1 167 ? -4.592 6.553 7.009 1.00 94.75 167 TYR A CA 1
ATOM 1258 C C . TYR A 1 167 ? -4.138 6.638 5.552 1.00 94.75 167 TYR A C 1
ATOM 1260 O O . TYR A 1 167 ? -4.964 6.846 4.663 1.00 94.75 167 TYR A O 1
ATOM 1268 N N . ASN A 1 168 ? -2.840 6.467 5.312 1.00 92.25 168 ASN A N 1
ATOM 1269 C CA . ASN A 1 168 ? -2.244 6.536 3.980 1.00 92.25 168 ASN A CA 1
ATOM 1270 C C . ASN A 1 168 ? -1.373 5.309 3.725 1.00 92.25 168 ASN A C 1
ATOM 1272 O O . ASN A 1 168 ? -0.696 4.831 4.635 1.00 92.25 168 ASN A O 1
ATOM 1276 N N . CYS A 1 169 ? -1.368 4.830 2.486 1.00 92.88 169 CYS A N 1
ATOM 1277 C CA . CYS A 1 169 ? -0.524 3.731 2.040 1.00 92.88 169 CYS A CA 1
ATOM 1278 C C . CYS A 1 169 ? 0.463 4.237 0.995 1.00 92.88 169 CYS A C 1
ATOM 1280 O O . CYS A 1 169 ? 0.049 4.853 0.020 1.00 92.88 169 CYS A O 1
ATOM 1282 N N . PHE A 1 170 ? 1.741 3.932 1.199 1.00 91.06 170 PHE A N 1
ATOM 1283 C CA . PHE A 1 170 ? 2.846 4.257 0.303 1.00 91.06 170 PHE A CA 1
ATOM 1284 C C . PHE A 1 170 ? 3.570 2.971 -0.056 1.00 91.06 170 PHE A C 1
ATOM 1286 O O . PHE A 1 170 ? 3.675 2.060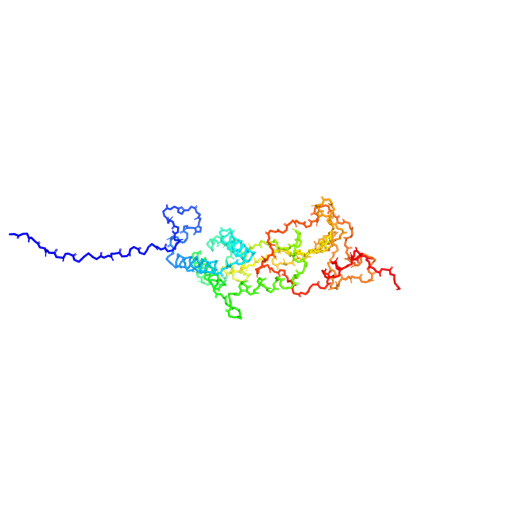 0.775 1.00 91.06 170 PHE A O 1
ATOM 1293 N N . GLY A 1 171 ? 4.057 2.855 -1.279 1.00 90.06 171 GLY A N 1
ATOM 1294 C CA . GLY A 1 171 ? 4.687 1.615 -1.672 1.00 90.06 171 GLY A CA 1
ATOM 1295 C C . GLY A 1 171 ? 5.275 1.658 -3.050 1.00 90.06 171 GLY A C 1
ATOM 1296 O O . GLY A 1 171 ? 5.845 2.649 -3.478 1.00 90.06 171 GLY A O 1
ATOM 1297 N N . SER A 1 172 ? 5.159 0.532 -3.732 1.00 92.38 172 SER A N 1
ATOM 1298 C CA . SER A 1 172 ? 5.635 0.369 -5.088 1.00 92.38 172 SER A CA 1
ATOM 1299 C C . SER A 1 172 ? 4.582 -0.285 -5.957 1.00 92.38 172 SER A C 1
ATOM 1301 O O . SER A 1 172 ? 3.817 -1.141 -5.508 1.00 92.38 172 SER A O 1
ATOM 1303 N N . MET A 1 173 ? 4.591 0.102 -7.225 1.00 94.50 173 MET A N 1
ATOM 1304 C CA . MET A 1 173 ? 3.828 -0.514 -8.293 1.00 94.50 173 MET A CA 1
ATOM 1305 C C . MET A 1 173 ? 4.785 -0.879 -9.418 1.00 94.50 173 MET A C 1
ATOM 1307 O O . MET A 1 173 ? 5.598 -0.065 -9.854 1.00 94.50 173 MET A O 1
ATOM 1311 N N . SER A 1 174 ? 4.689 -2.120 -9.880 1.00 95.31 174 SER A N 1
ATOM 1312 C CA . SER A 1 174 ? 5.506 -2.659 -10.960 1.00 95.31 174 SER A CA 1
ATOM 1313 C C . SER A 1 174 ? 4.629 -3.161 -12.098 1.00 95.31 174 SER A C 1
ATOM 1315 O O . SER A 1 174 ? 3.596 -3.802 -11.879 1.00 95.31 174 SER A O 1
ATOM 1317 N N . ARG A 1 175 ? 5.074 -2.917 -13.329 1.00 95.69 175 ARG A N 1
ATOM 1318 C CA . ARG A 1 175 ? 4.510 -3.481 -14.560 1.00 95.69 175 ARG A CA 1
ATOM 1319 C C . ARG A 1 175 ? 5.565 -4.305 -15.274 1.00 95.69 175 ARG A C 1
ATOM 1321 O O . ARG A 1 175 ? 6.755 -4.011 -15.174 1.00 95.69 175 ARG A O 1
ATOM 1328 N N . GLN A 1 176 ? 5.131 -5.315 -16.018 1.00 96.38 176 GLN A N 1
ATOM 1329 C CA . GLN A 1 176 ? 6.036 -6.229 -16.704 1.00 96.38 176 GLN A CA 1
ATOM 1330 C C . GLN A 1 176 ? 5.602 -6.510 -18.143 1.00 96.38 176 GLN A C 1
ATOM 1332 O O . GLN A 1 176 ? 4.439 -6.812 -18.402 1.00 96.38 176 GLN A O 1
ATOM 1337 N N . ASN A 1 177 ? 6.564 -6.505 -19.066 1.00 96.69 177 ASN A N 1
ATOM 1338 C CA . ASN A 1 177 ? 6.397 -6.968 -20.440 1.00 96.69 177 ASN A CA 1
ATOM 1339 C C . ASN A 1 177 ? 7.590 -7.846 -20.850 1.00 96.69 177 ASN A C 1
ATOM 1341 O O . ASN A 1 177 ? 8.701 -7.353 -21.039 1.00 96.69 177 ASN A O 1
ATOM 1345 N N . GLY A 1 178 ? 7.373 -9.159 -20.970 1.00 95.88 178 GLY A N 1
ATOM 1346 C CA . GLY A 1 178 ? 8.467 -10.119 -21.152 1.00 95.88 178 GLY A CA 1
ATOM 1347 C C . GLY A 1 178 ? 9.474 -10.023 -20.003 1.00 95.88 178 GLY A C 1
ATOM 1348 O O . GLY A 1 178 ? 9.084 -10.072 -18.835 1.00 95.88 178 GLY A O 1
ATOM 1349 N N . ASP A 1 179 ? 10.748 -9.835 -20.334 1.00 96.75 179 ASP A N 1
ATOM 1350 C CA . ASP A 1 179 ? 11.817 -9.672 -19.343 1.00 96.75 179 ASP A CA 1
ATOM 1351 C C . ASP A 1 179 ? 11.950 -8.232 -18.829 1.00 96.75 179 ASP A C 1
ATOM 1353 O O . ASP A 1 179 ? 12.748 -7.983 -17.941 1.00 96.75 179 ASP A O 1
ATOM 1357 N N . ARG A 1 180 ? 11.182 -7.264 -19.339 1.00 97.31 180 ARG A N 1
ATOM 1358 C CA . ARG A 1 180 ? 11.257 -5.867 -18.894 1.00 97.31 180 ARG A CA 1
ATOM 1359 C C . ARG A 1 180 ? 10.315 -5.617 -17.720 1.00 97.31 180 ARG A C 1
ATOM 1361 O O . ARG A 1 180 ? 9.127 -5.929 -17.815 1.00 97.31 180 ARG A O 1
ATOM 1368 N N . VAL A 1 181 ? 10.826 -4.999 -16.656 1.00 97.19 181 VAL A N 1
ATOM 1369 C CA . VAL A 1 181 ? 10.063 -4.525 -15.493 1.00 97.19 181 VAL A CA 1
ATOM 1370 C C . VAL A 1 181 ? 10.277 -3.026 -15.307 1.00 97.19 181 VAL A C 1
ATOM 1372 O O . VAL A 1 181 ? 11.404 -2.537 -15.354 1.00 97.19 181 VAL A O 1
ATOM 1375 N N . CYS A 1 182 ? 9.184 -2.301 -15.094 1.00 95.94 182 CYS A N 1
ATOM 1376 C CA . CYS A 1 182 ? 9.181 -0.863 -14.846 1.00 95.94 182 CYS A CA 1
ATOM 1377 C C . CYS A 1 182 ? 8.427 -0.626 -13.544 1.00 95.94 182 CYS A C 1
ATOM 1379 O O . CYS A 1 182 ? 7.268 -1.037 -13.433 1.00 95.94 182 CYS A O 1
ATOM 1381 N N . SER A 1 183 ? 9.083 -0.009 -12.566 1.00 94.88 183 SER A N 1
ATOM 1382 C CA . SER A 1 183 ? 8.514 0.188 -11.237 1.00 94.88 183 SER A CA 1
ATOM 1383 C C . SER A 1 183 ? 8.618 1.631 -10.779 1.00 94.88 183 SER A C 1
ATOM 1385 O O . SER A 1 183 ? 9.640 2.283 -10.980 1.00 94.88 183 SER A O 1
ATOM 1387 N N . GLU A 1 184 ? 7.567 2.103 -10.128 1.00 93.12 184 GLU A N 1
ATOM 1388 C CA . GLU A 1 184 ? 7.557 3.352 -9.375 1.00 93.12 184 GLU A CA 1
ATOM 1389 C C . GLU A 1 184 ? 7.369 3.010 -7.905 1.00 93.12 184 GLU A C 1
ATOM 1391 O O . GLU A 1 184 ? 6.529 2.170 -7.580 1.00 93.12 184 GLU A O 1
ATOM 1396 N N . SER A 1 185 ? 8.141 3.645 -7.034 1.00 90.94 185 SER A N 1
ATOM 1397 C CA . SER A 1 185 ? 7.911 3.626 -5.600 1.00 90.94 185 SER A CA 1
ATOM 1398 C C . SER A 1 185 ? 7.737 5.036 -5.069 1.00 90.94 185 SER A C 1
ATOM 1400 O O . SER A 1 185 ? 8.392 5.971 -5.528 1.00 90.94 185 SER A O 1
ATOM 1402 N N . THR A 1 186 ? 6.852 5.173 -4.093 1.00 89.00 186 THR A N 1
ATOM 1403 C CA . THR A 1 186 ? 6.694 6.378 -3.296 1.00 89.00 186 THR A CA 1
ATOM 1404 C C . THR A 1 186 ? 7.095 6.057 -1.869 1.00 89.00 186 THR A C 1
ATOM 1406 O O . THR A 1 186 ? 6.482 5.216 -1.217 1.00 89.00 186 THR A O 1
ATOM 1409 N N . ASP A 1 187 ? 8.099 6.764 -1.374 1.00 83.94 187 ASP A N 1
ATOM 1410 C CA . ASP A 1 187 ? 8.520 6.710 0.017 1.00 83.94 187 ASP A CA 1
ATOM 1411 C C . ASP A 1 187 ? 8.052 7.976 0.728 1.00 83.94 187 ASP A C 1
ATOM 1413 O O . ASP A 1 187 ? 8.169 9.080 0.198 1.00 83.94 187 ASP A O 1
ATOM 1417 N N . PHE A 1 188 ? 7.521 7.838 1.940 1.00 83.19 188 PHE A N 1
ATOM 1418 C CA . PHE A 1 188 ? 7.084 8.972 2.747 1.00 83.19 188 PHE A CA 1
ATOM 1419 C C . PHE A 1 188 ? 7.968 9.130 3.981 1.00 83.19 188 PHE A C 1
ATOM 1421 O O . PHE A 1 188 ? 8.076 8.221 4.803 1.00 83.19 188 PHE A O 1
ATOM 1428 N N . ALA A 1 189 ? 8.556 10.314 4.140 1.00 79.62 189 ALA A N 1
ATOM 1429 C CA . ALA A 1 189 ? 9.313 10.688 5.326 1.00 79.62 189 ALA A CA 1
ATOM 1430 C C . ALA A 1 189 ? 9.089 12.167 5.657 1.00 79.62 189 ALA A C 1
ATOM 1432 O O . ALA A 1 189 ? 9.095 13.027 4.775 1.00 79.62 189 ALA A O 1
ATOM 1433 N N . SER A 1 190 ? 8.901 12.480 6.942 1.00 78.81 190 SER A N 1
ATOM 1434 C CA . SER A 1 190 ? 8.830 13.863 7.445 1.00 78.81 190 SER A CA 1
ATOM 1435 C C . SER A 1 190 ? 7.816 14.758 6.711 1.00 78.81 190 SER A C 1
ATOM 1437 O O . SER A 1 190 ? 8.075 15.941 6.485 1.00 78.81 190 SER A O 1
ATOM 1439 N N . TYR A 1 191 ? 6.646 14.209 6.356 1.00 76.75 191 TYR A N 1
ATOM 1440 C CA . TYR A 1 191 ? 5.600 14.889 5.572 1.00 76.75 191 TYR A CA 1
ATOM 1441 C C . TYR A 1 191 ? 5.988 15.270 4.141 1.00 76.75 191 TYR A C 1
ATOM 1443 O O . TYR A 1 191 ? 5.400 16.178 3.555 1.00 76.75 191 TYR A O 1
ATOM 1451 N N . THR A 1 192 ? 6.966 14.575 3.576 1.00 78.25 192 THR A N 1
ATOM 1452 C CA . THR A 1 192 ? 7.339 14.681 2.167 1.00 78.25 192 THR A CA 1
ATOM 1453 C C . THR A 1 192 ? 7.300 13.295 1.539 1.00 78.25 192 THR A C 1
ATOM 1455 O O . THR A 1 192 ? 7.762 12.329 2.146 1.00 78.25 192 THR A O 1
ATOM 1458 N N . SER A 1 193 ? 6.714 13.190 0.348 1.00 81.94 193 SER A N 1
ATOM 1459 C CA . SER A 1 193 ? 6.768 11.982 -0.474 1.00 81.94 193 SER A CA 1
ATOM 1460 C C . SER A 1 193 ? 7.877 12.124 -1.506 1.00 81.94 193 SER A C 1
ATOM 1462 O O . SER A 1 193 ? 7.962 13.154 -2.174 1.00 81.94 193 SER A O 1
ATOM 1464 N N . GLN A 1 194 ? 8.696 11.094 -1.653 1.00 85.50 194 GLN A N 1
ATOM 1465 C CA . GLN A 1 194 ? 9.736 11.008 -2.666 1.00 85.50 194 GLN A CA 1
ATOM 1466 C C . GLN A 1 194 ? 9.397 9.874 -3.621 1.00 85.50 194 GLN A C 1
ATOM 1468 O O . GLN A 1 194 ? 9.045 8.780 -3.184 1.00 85.50 194 GLN A O 1
ATOM 1473 N N . THR A 1 195 ? 9.508 10.137 -4.918 1.00 88.56 195 THR A N 1
ATOM 1474 C CA . THR A 1 195 ? 9.273 9.128 -5.949 1.00 88.56 195 THR A CA 1
ATOM 1475 C C . THR A 1 195 ? 10.603 8.604 -6.459 1.00 88.56 195 THR A C 1
ATOM 1477 O O . THR A 1 195 ? 11.461 9.381 -6.878 1.00 88.56 195 THR A O 1
ATOM 1480 N N . THR A 1 196 ? 10.742 7.285 -6.480 1.00 91.31 196 THR A N 1
ATOM 1481 C CA . THR A 1 196 ? 11.820 6.582 -7.170 1.00 91.31 196 THR A CA 1
ATOM 1482 C C . THR A 1 196 ? 11.228 5.807 -8.338 1.00 91.31 196 THR A C 1
ATOM 1484 O O . THR A 1 196 ? 10.210 5.132 -8.200 1.00 91.31 196 THR A O 1
ATOM 1487 N N . ARG A 1 197 ? 11.860 5.879 -9.509 1.00 93.94 197 ARG A N 1
ATOM 1488 C CA . ARG A 1 197 ? 11.514 5.035 -10.656 1.00 93.94 197 ARG A CA 1
ATOM 1489 C C . ARG A 1 197 ? 12.697 4.165 -11.011 1.00 93.94 197 ARG A C 1
ATOM 1491 O O . ARG A 1 197 ? 13.835 4.629 -11.036 1.00 93.94 197 ARG A O 1
ATOM 1498 N N . ILE A 1 198 ? 12.420 2.906 -11.313 1.00 94.88 198 ILE A N 1
ATOM 1499 C CA . ILE A 1 198 ? 13.427 1.924 -11.695 1.00 94.88 198 ILE A CA 1
ATOM 1500 C C . ILE A 1 198 ? 12.988 1.252 -12.986 1.00 94.88 198 ILE A C 1
ATOM 1502 O O . ILE A 1 198 ? 11.830 0.859 -13.162 1.00 94.88 198 ILE A O 1
ATOM 1506 N N . VAL A 1 199 ? 13.954 1.088 -13.881 1.00 96.12 199 VAL A N 1
ATOM 1507 C CA . VAL A 1 199 ? 13.856 0.144 -14.981 1.00 96.12 199 VAL A CA 1
ATOM 1508 C C . VAL A 1 199 ? 14.729 -1.052 -14.647 1.00 96.12 199 VAL A C 1
ATOM 1510 O O . VAL A 1 199 ? 15.891 -0.886 -14.270 1.00 96.12 199 VAL A O 1
ATOM 1513 N N . ALA A 1 200 ? 14.192 -2.252 -14.822 1.00 96.88 200 ALA A N 1
ATOM 1514 C CA . ALA A 1 200 ? 14.893 -3.505 -14.597 1.00 96.88 200 ALA A CA 1
ATOM 1515 C C . ALA A 1 200 ? 14.653 -4.491 -15.744 1.00 96.88 200 ALA A C 1
ATOM 1517 O O . ALA A 1 200 ? 13.610 -4.464 -16.398 1.00 96.88 200 ALA A O 1
ATOM 1518 N N . ASP A 1 201 ? 15.616 -5.380 -15.964 1.00 96.44 201 ASP A N 1
ATOM 1519 C CA . ASP A 1 201 ? 15.451 -6.555 -16.816 1.00 96.44 201 ASP A CA 1
ATOM 1520 C C . ASP A 1 201 ? 15.487 -7.827 -15.951 1.00 96.44 201 ASP A C 1
ATOM 1522 O O . ASP A 1 201 ? 16.172 -7.890 -14.928 1.00 96.44 201 ASP A O 1
ATOM 1526 N N . ILE A 1 202 ? 14.741 -8.856 -16.344 1.00 96.62 202 ILE A N 1
ATOM 1527 C CA . ILE A 1 202 ? 14.752 -10.170 -15.712 1.00 96.62 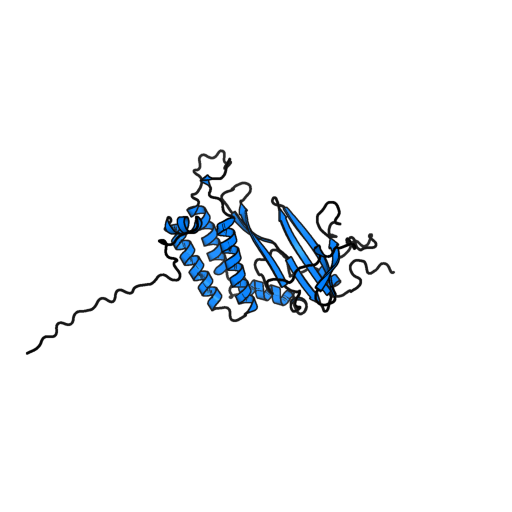202 ILE A CA 1
ATOM 1528 C C . ILE A 1 202 ? 15.831 -11.010 -16.380 1.00 96.62 202 ILE A C 1
ATOM 1530 O O . ILE A 1 202 ? 15.709 -11.406 -17.535 1.00 96.62 202 ILE A O 1
ATOM 1534 N N . VAL A 1 203 ? 16.879 -11.315 -15.623 1.00 94.94 203 VAL A N 1
ATOM 1535 C CA . VAL A 1 203 ? 18.011 -12.132 -16.061 1.00 94.94 203 VAL A CA 1
ATOM 1536 C C . VAL A 1 203 ? 18.109 -13.325 -15.121 1.00 94.94 203 VAL A C 1
ATOM 1538 O O . VAL A 1 203 ? 18.168 -13.160 -13.901 1.00 94.94 203 VAL A O 1
ATOM 1541 N N . ASP A 1 204 ? 18.053 -14.537 -15.673 1.00 93.56 204 ASP A N 1
ATOM 1542 C CA . ASP A 1 204 ? 18.071 -15.796 -14.912 1.00 93.56 204 ASP A CA 1
ATOM 1543 C C . ASP A 1 204 ? 17.028 -15.840 -13.777 1.00 93.56 204 ASP A C 1
ATOM 1545 O O . ASP A 1 204 ? 17.276 -16.305 -12.662 1.00 93.56 204 ASP A O 1
ATOM 1549 N N . GLY A 1 205 ? 15.833 -15.305 -14.057 1.00 91.88 205 GLY A N 1
ATOM 1550 C CA . GLY A 1 205 ? 14.717 -15.273 -13.112 1.00 91.88 205 GLY A CA 1
ATOM 1551 C C . GLY A 1 205 ? 14.876 -14.274 -11.962 1.00 91.88 205 GLY A C 1
ATOM 1552 O O . GLY A 1 205 ? 14.121 -14.364 -10.992 1.00 91.88 205 GLY A O 1
ATOM 1553 N N . ARG A 1 206 ? 15.821 -13.329 -12.052 1.00 92.94 206 ARG A N 1
ATOM 1554 C CA . ARG A 1 206 ? 16.044 -12.254 -11.072 1.00 92.94 206 ARG A CA 1
ATOM 1555 C C . ARG A 1 206 ? 15.939 -10.890 -11.744 1.00 92.94 206 ARG A C 1
ATOM 1557 O O . ARG A 1 206 ? 16.454 -10.718 -12.843 1.00 92.94 206 ARG A O 1
ATOM 1564 N N . ALA A 1 207 ? 15.311 -9.928 -11.074 1.00 95.25 207 ALA A N 1
ATOM 1565 C CA . ALA A 1 207 ? 15.347 -8.541 -11.516 1.00 95.25 207 ALA A CA 1
ATOM 1566 C C . ALA A 1 207 ? 16.764 -7.975 -11.358 1.00 95.25 207 ALA A C 1
ATOM 1568 O O . ALA A 1 207 ? 17.402 -8.151 -10.319 1.00 95.25 207 ALA A O 1
ATOM 1569 N N . GLN A 1 208 ? 17.249 -7.311 -12.401 1.00 95.44 208 GLN A N 1
ATOM 1570 C CA . GLN A 1 208 ? 18.487 -6.546 -12.406 1.00 95.44 208 GLN A CA 1
ATOM 1571 C C . GLN A 1 208 ? 18.152 -5.113 -12.802 1.00 95.44 208 GLN A C 1
ATOM 1573 O O . GLN A 1 208 ? 17.662 -4.877 -13.909 1.00 95.44 208 GLN A O 1
ATOM 1578 N N . ALA A 1 209 ? 18.379 -4.166 -11.891 1.00 95.25 209 ALA A N 1
ATOM 1579 C CA . ALA A 1 209 ? 18.196 -2.757 -12.195 1.00 95.25 209 ALA A CA 1
ATOM 1580 C C . ALA A 1 209 ? 19.185 -2.333 -13.285 1.00 95.25 209 ALA A C 1
ATOM 1582 O O . ALA A 1 209 ? 20.358 -2.700 -13.263 1.00 95.25 209 ALA A O 1
ATOM 1583 N N . ARG A 1 210 ? 18.683 -1.565 -14.245 1.00 93.81 210 ARG A N 1
ATOM 1584 C CA . ARG A 1 210 ? 19.458 -1.035 -15.375 1.00 93.81 210 ARG A CA 1
ATOM 1585 C C . ARG A 1 210 ? 19.496 0.480 -15.399 1.00 93.81 210 ARG A C 1
ATOM 1587 O O . ARG A 1 210 ? 20.429 1.057 -15.940 1.00 93.81 210 ARG A O 1
ATOM 1594 N N . ALA A 1 211 ? 18.468 1.112 -14.848 1.00 94.69 211 ALA A N 1
ATOM 1595 C CA . ALA A 1 211 ? 18.418 2.547 -14.685 1.00 94.69 211 ALA A CA 1
ATOM 1596 C C . ALA A 1 211 ? 17.529 2.895 -13.496 1.00 94.69 211 ALA A C 1
ATOM 1598 O O . ALA A 1 211 ? 16.543 2.196 -13.239 1.00 94.69 211 ALA A O 1
ATOM 1599 N N . LYS A 1 212 ? 17.846 3.993 -12.816 1.00 94.00 212 LYS A N 1
ATOM 1600 C CA . LYS A 1 212 ? 17.002 4.562 -11.768 1.00 94.00 212 LYS A CA 1
ATOM 1601 C C . LYS A 1 212 ? 16.961 6.082 -11.840 1.00 94.00 212 LYS A C 1
ATOM 1603 O O . LYS A 1 212 ? 17.854 6.718 -12.390 1.00 94.00 212 LYS A O 1
ATOM 1608 N N . CYS A 1 213 ? 15.929 6.660 -11.259 1.00 93.62 213 CYS A N 1
ATOM 1609 C CA . CYS A 1 213 ? 15.881 8.071 -10.914 1.00 93.62 213 CYS A CA 1
ATOM 1610 C C . CYS A 1 213 ? 15.097 8.224 -9.611 1.00 93.62 213 CYS A C 1
ATOM 1612 O O . CYS A 1 213 ? 14.289 7.359 -9.272 1.00 93.62 213 CYS A O 1
ATOM 1614 N N . GLY A 1 214 ? 15.325 9.302 -8.872 1.00 91.19 214 GLY A N 1
ATOM 1615 C CA . GLY A 1 214 ? 14.625 9.558 -7.620 1.00 91.19 214 GLY A CA 1
ATOM 1616 C C . GLY A 1 214 ? 15.316 10.610 -6.767 1.00 91.19 214 GLY A C 1
ATOM 1617 O O . GLY A 1 214 ? 15.932 11.539 -7.286 1.00 91.19 214 GLY A O 1
ATOM 1618 N N . PHE A 1 215 ? 15.198 10.474 -5.450 1.00 80.19 215 PHE A N 1
ATOM 1619 C CA . PHE A 1 215 ? 15.728 11.437 -4.489 1.00 80.19 215 PHE A CA 1
ATOM 1620 C C . PHE A 1 215 ? 16.974 10.898 -3.772 1.00 80.19 215 PHE A C 1
ATOM 1622 O O . PHE A 1 215 ? 16.963 9.789 -3.243 1.00 80.19 215 PHE A O 1
ATOM 1629 N N . GLY A 1 216 ? 18.045 11.693 -3.719 1.00 73.25 216 GLY A N 1
ATOM 1630 C CA . GLY A 1 216 ? 19.280 11.364 -3.003 1.00 73.25 216 GLY A CA 1
ATOM 1631 C C . GLY A 1 216 ? 20.466 12.202 -3.481 1.00 73.25 216 GLY A C 1
ATOM 1632 O O . GLY A 1 216 ? 20.419 12.780 -4.561 1.00 73.25 216 GLY A O 1
ATOM 1633 N N . ASN A 1 217 ? 21.539 12.260 -2.686 1.00 68.06 217 ASN A N 1
ATOM 1634 C CA . ASN A 1 217 ? 22.715 13.090 -2.995 1.00 68.06 217 ASN A CA 1
ATOM 1635 C C . ASN A 1 217 ? 23.478 12.633 -4.253 1.00 68.06 217 ASN A C 1
ATOM 1637 O O . ASN A 1 217 ? 24.140 13.452 -4.880 1.00 68.06 217 ASN A O 1
ATOM 1641 N N . ASP A 1 218 ? 23.333 11.362 -4.642 1.00 77.69 218 ASP A N 1
ATOM 1642 C CA . ASP A 1 218 ? 24.022 10.753 -5.789 1.00 77.69 218 ASP A CA 1
ATOM 1643 C C . ASP A 1 218 ? 23.048 10.093 -6.784 1.00 77.69 218 ASP A C 1
ATOM 1645 O O . ASP A 1 218 ? 23.456 9.302 -7.631 1.00 77.69 218 ASP A O 1
ATOM 1649 N N . VAL A 1 219 ? 21.747 10.392 -6.682 1.00 80.19 219 VAL A N 1
ATOM 1650 C CA . VAL A 1 219 ? 20.710 9.854 -7.577 1.00 80.19 219 VAL A CA 1
ATOM 1651 C C . VAL A 1 219 ? 20.126 10.996 -8.392 1.00 80.19 219 VAL A C 1
ATOM 1653 O O . VAL A 1 219 ? 19.744 12.029 -7.845 1.00 80.19 219 VAL A O 1
ATOM 1656 N N . LYS A 1 220 ? 20.036 10.820 -9.713 1.00 87.88 220 LYS A N 1
ATOM 1657 C CA . LYS A 1 220 ? 19.400 11.820 -10.574 1.00 87.88 220 LYS A CA 1
ATOM 1658 C C . LYS A 1 220 ? 17.913 11.927 -10.259 1.00 87.88 220 LYS A C 1
ATOM 1660 O O . LYS A 1 220 ? 17.220 10.910 -10.216 1.00 87.88 220 LYS A O 1
ATOM 1665 N N . THR A 1 221 ? 17.420 13.152 -10.104 1.00 90.44 221 THR A N 1
ATOM 1666 C CA . THR A 1 221 ? 15.982 13.424 -10.003 1.00 90.44 221 THR A CA 1
ATOM 1667 C C . THR A 1 221 ? 15.259 12.894 -11.232 1.00 90.44 221 THR A C 1
ATOM 1669 O O . THR A 1 221 ? 15.756 13.021 -12.350 1.00 90.44 221 THR A O 1
ATOM 1672 N N . CYS A 1 222 ? 14.091 12.285 -11.027 1.00 90.69 222 CYS A N 1
ATOM 1673 C CA . CYS A 1 222 ? 13.289 11.811 -12.144 1.00 90.69 222 CYS A CA 1
ATOM 1674 C C . CYS A 1 222 ? 12.886 12.965 -13.067 1.00 90.69 222 CYS A C 1
ATOM 1676 O O . CYS A 1 222 ? 12.421 13.985 -12.560 1.00 90.69 222 CYS A O 1
ATOM 1678 N N . PRO A 1 223 ? 13.022 12.807 -14.397 1.00 87.69 223 PRO A N 1
ATOM 1679 C CA . PRO A 1 223 ? 12.559 13.816 -15.338 1.00 87.69 223 PRO A CA 1
ATOM 1680 C C . PRO A 1 223 ? 11.056 14.084 -15.183 1.00 87.69 223 PRO A C 1
ATOM 1682 O O . PRO A 1 223 ? 10.275 13.160 -14.923 1.00 87.69 223 PRO A O 1
ATOM 1685 N N . ASP A 1 224 ? 10.667 15.347 -15.383 1.00 83.88 224 ASP A N 1
ATOM 1686 C CA . ASP A 1 224 ? 9.257 15.762 -15.432 1.00 83.88 224 ASP A CA 1
ATOM 1687 C C . ASP A 1 224 ? 8.531 15.106 -16.621 1.00 83.88 224 ASP A C 1
ATOM 1689 O O . ASP A 1 224 ? 7.362 14.733 -16.534 1.00 83.88 224 ASP A O 1
ATOM 1693 N N . GLU A 1 225 ? 9.260 14.928 -17.726 1.00 85.19 225 GLU A N 1
ATOM 1694 C CA . GLU A 1 225 ? 8.830 14.227 -18.936 1.00 85.19 225 GLU A CA 1
ATOM 1695 C C . GLU A 1 225 ? 9.234 12.741 -18.906 1.00 85.19 225 GLU A C 1
ATOM 1697 O O . GLU A 1 225 ? 9.809 12.229 -17.949 1.00 85.19 225 GLU A O 1
ATOM 1702 N N . THR A 1 226 ? 8.969 12.009 -19.992 1.00 88.12 226 THR A N 1
ATOM 1703 C CA . THR A 1 226 ? 9.373 10.591 -20.101 1.00 88.12 226 THR A CA 1
ATOM 1704 C C . THR A 1 226 ? 10.900 10.403 -20.025 1.00 88.12 226 THR A C 1
ATOM 1706 O O . THR A 1 226 ? 11.382 9.446 -19.419 1.00 88.12 226 THR A O 1
ATOM 1709 N N . VAL A 1 227 ? 11.652 11.329 -20.630 1.00 88.94 227 VAL A N 1
ATOM 1710 C CA . VAL A 1 227 ? 13.119 11.440 -20.590 1.00 88.94 227 VAL A CA 1
ATOM 1711 C C . VAL A 1 227 ? 13.522 12.914 -20.714 1.00 88.94 227 VAL A C 1
ATOM 1713 O O . VAL A 1 227 ? 12.827 13.692 -21.371 1.00 88.94 227 VAL A O 1
ATOM 1716 N N . ASP A 1 228 ? 14.670 13.287 -20.156 1.00 87.12 228 ASP A N 1
ATOM 1717 C CA . ASP A 1 228 ? 15.380 14.520 -20.501 1.00 87.12 228 ASP A CA 1
ATOM 1718 C C . ASP A 1 228 ? 16.100 14.345 -21.846 1.00 87.12 228 ASP A C 1
ATOM 1720 O O . ASP A 1 228 ? 17.120 13.666 -21.947 1.00 87.12 228 ASP A O 1
ATOM 1724 N N . LYS A 1 229 ? 15.572 14.983 -22.893 1.00 85.62 229 LYS A N 1
ATOM 1725 C CA . LYS A 1 229 ? 16.114 14.901 -24.260 1.00 85.62 229 LYS A CA 1
ATOM 1726 C C . LYS A 1 229 ? 17.467 15.599 -24.431 1.00 85.62 229 LYS A C 1
ATOM 1728 O O . LYS A 1 229 ? 18.124 15.371 -25.442 1.00 85.62 229 LYS A O 1
ATOM 1733 N N . ALA A 1 230 ? 17.867 16.469 -23.502 1.00 86.56 230 ALA A N 1
ATOM 1734 C CA . ALA A 1 230 ? 19.173 17.123 -23.536 1.00 86.56 230 ALA A CA 1
ATOM 1735 C C . ALA A 1 230 ? 20.276 16.242 -22.925 1.00 86.56 230 ALA A C 1
ATOM 1737 O O . ALA A 1 230 ? 21.454 16.424 -23.238 1.00 86.56 230 ALA A O 1
ATOM 1738 N N . ALA A 1 231 ? 19.905 15.276 -22.081 1.00 85.44 231 ALA A N 1
ATOM 1739 C CA . ALA A 1 231 ? 20.826 14.339 -21.461 1.00 85.44 231 ALA A CA 1
ATOM 1740 C C . ALA A 1 231 ? 20.979 13.068 -22.310 1.00 85.44 231 ALA A C 1
ATOM 1742 O O . ALA A 1 231 ? 20.003 12.441 -22.715 1.00 85.44 231 ALA A O 1
ATOM 1743 N N . ALA A 1 232 ? 22.222 12.633 -22.535 1.00 85.50 232 ALA A N 1
ATOM 1744 C CA . ALA A 1 232 ? 22.509 11.431 -23.327 1.00 85.50 232 ALA A CA 1
ATOM 1745 C C . ALA A 1 232 ? 21.927 10.136 -22.720 1.00 85.50 232 ALA A C 1
ATOM 1747 O O . ALA A 1 232 ? 21.699 9.166 -23.437 1.00 85.50 232 ALA A O 1
ATOM 1748 N N . ASP A 1 233 ? 21.680 10.121 -21.410 1.00 87.19 233 ASP A N 1
ATOM 1749 C CA . ASP A 1 233 ? 21.058 9.019 -20.668 1.00 87.19 233 ASP A CA 1
ATOM 1750 C C . ASP A 1 233 ? 19.569 9.250 -20.368 1.00 87.19 233 ASP A C 1
ATOM 1752 O O . ASP A 1 233 ? 18.971 8.550 -19.548 1.00 87.19 233 ASP A O 1
ATOM 1756 N N . GLY A 1 234 ? 18.960 10.249 -21.009 1.00 89.44 234 GLY A N 1
ATOM 1757 C CA . GLY A 1 234 ? 17.558 10.580 -20.801 1.00 89.44 234 GLY A CA 1
ATOM 1758 C C . GLY A 1 234 ? 17.258 11.162 -19.418 1.00 89.44 234 GLY A C 1
ATOM 1759 O O . GLY A 1 234 ? 16.092 11.188 -19.029 1.00 89.44 234 GLY A O 1
ATOM 1760 N N . GLY A 1 235 ? 18.269 11.577 -18.645 1.00 90.62 235 GLY A N 1
ATOM 1761 C CA . GLY A 1 235 ? 18.095 12.091 -17.282 1.00 90.62 235 GLY A CA 1
ATOM 1762 C C . GLY A 1 235 ? 18.018 10.998 -16.213 1.00 90.62 235 GLY A C 1
ATOM 1763 O O . GLY A 1 235 ? 17.655 11.279 -15.075 1.00 90.62 235 GLY A O 1
ATOM 1764 N N . TRP A 1 236 ? 18.377 9.759 -16.556 1.00 92.94 236 TRP A N 1
ATOM 1765 C CA . TRP A 1 236 ? 18.385 8.626 -15.632 1.00 92.94 236 TRP A CA 1
ATOM 1766 C C . TRP A 1 236 ? 19.807 8.292 -15.178 1.00 92.94 236 TRP A C 1
ATOM 1768 O O . TRP A 1 236 ? 20.787 8.528 -15.887 1.00 92.94 236 TRP A O 1
ATOM 1778 N N . ASP A 1 237 ? 19.931 7.745 -13.974 1.00 92.38 237 ASP A N 1
ATOM 1779 C CA . ASP A 1 237 ? 21.161 7.114 -13.511 1.00 92.38 237 ASP A CA 1
ATO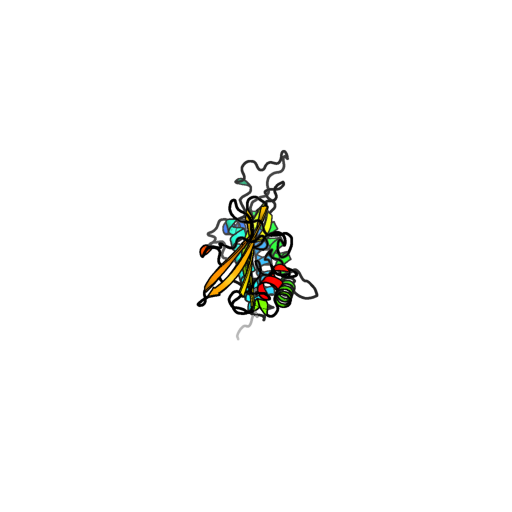M 1780 C C . ASP A 1 237 ? 21.250 5.699 -14.096 1.00 92.38 237 ASP A C 1
ATOM 1782 O O . ASP A 1 237 ? 20.447 4.826 -13.765 1.00 92.38 237 ASP A O 1
ATOM 1786 N N . MET A 1 238 ? 22.227 5.486 -14.980 1.00 91.56 238 MET A N 1
ATOM 1787 C CA . MET A 1 238 ? 22.456 4.217 -15.682 1.00 91.56 238 MET A CA 1
ATOM 1788 C C . MET A 1 238 ? 23.348 3.239 -14.899 1.00 91.56 238 MET A C 1
ATOM 1790 O O . MET A 1 238 ? 23.593 2.131 -15.372 1.00 91.56 238 MET A O 1
ATOM 1794 N N . ASN A 1 239 ? 23.837 3.621 -13.715 1.00 87.94 239 ASN A N 1
ATOM 1795 C CA . ASN A 1 239 ? 24.714 2.800 -12.874 1.00 87.94 239 ASN A CA 1
ATOM 1796 C C . ASN A 1 239 ? 23.959 2.195 -11.679 1.00 87.94 239 ASN A C 1
ATOM 1798 O O . ASN A 1 239 ? 24.464 2.176 -10.556 1.00 87.94 239 ASN A O 1
ATOM 1802 N N . ALA A 1 240 ? 22.743 1.696 -11.913 1.00 86.50 240 ALA A N 1
ATOM 1803 C CA . ALA A 1 240 ? 21.941 1.075 -10.865 1.00 86.50 240 ALA A CA 1
ATOM 1804 C C . ALA A 1 240 ? 22.610 -0.208 -10.327 1.00 86.50 240 ALA A C 1
ATOM 1806 O O . ALA A 1 240 ? 23.071 -1.071 -11.077 1.00 86.50 240 ALA A O 1
ATOM 1807 N N . GLY A 1 241 ? 22.675 -0.322 -9.003 1.00 83.88 241 GLY A N 1
ATOM 1808 C CA . GLY A 1 241 ? 23.224 -1.461 -8.284 1.00 83.88 241 GLY A CA 1
ATOM 1809 C C . GLY A 1 241 ? 22.238 -2.622 -8.168 1.00 83.88 241 GLY A C 1
ATOM 1810 O O . GLY A 1 241 ? 21.055 -2.523 -8.483 1.00 83.88 241 GLY A O 1
ATOM 1811 N N . LYS A 1 242 ? 22.725 -3.759 -7.661 1.00 82.19 242 LYS A N 1
ATOM 1812 C CA . LYS A 1 242 ? 21.888 -4.955 -7.450 1.00 82.19 242 LYS A CA 1
ATOM 1813 C C . LYS A 1 242 ? 20.763 -4.717 -6.441 1.00 82.19 242 LYS A C 1
ATOM 1815 O O . LYS A 1 242 ? 19.678 -5.255 -6.625 1.00 82.19 242 LYS A O 1
ATOM 1820 N N . ASP A 1 243 ? 21.027 -3.906 -5.421 1.00 86.62 243 ASP A N 1
ATOM 1821 C CA . ASP A 1 243 ? 20.067 -3.591 -4.358 1.00 86.62 243 ASP A CA 1
ATOM 1822 C C . ASP A 1 243 ? 19.012 -2.562 -4.799 1.00 86.62 243 ASP A C 1
ATOM 1824 O O . ASP A 1 243 ? 18.017 -2.374 -4.108 1.00 86.62 243 ASP A O 1
ATOM 1828 N N . ASP A 1 244 ? 19.190 -1.943 -5.974 1.00 89.31 244 ASP A N 1
ATOM 1829 C CA . ASP A 1 244 ? 18.193 -1.059 -6.586 1.00 89.31 244 ASP A CA 1
ATOM 1830 C C . ASP A 1 244 ? 17.116 -1.843 -7.360 1.00 89.31 244 ASP A C 1
ATOM 1832 O O . ASP A 1 244 ? 16.159 -1.254 -7.856 1.00 89.31 244 ASP A O 1
ATOM 1836 N N . ALA A 1 245 ? 17.269 -3.161 -7.543 1.00 90.38 245 ALA A N 1
ATOM 1837 C CA . ALA A 1 245 ? 16.302 -3.953 -8.297 1.00 90.38 245 ALA A CA 1
ATOM 1838 C C . ALA A 1 245 ? 14.973 -4.086 -7.530 1.00 90.38 245 ALA A C 1
ATOM 1840 O O . ALA A 1 245 ? 14.986 -4.380 -6.332 1.00 90.38 245 ALA A O 1
ATOM 1841 N N . PRO A 1 246 ? 13.814 -3.947 -8.204 1.00 89.31 246 PRO A N 1
ATOM 1842 C CA . PRO A 1 246 ? 12.532 -4.102 -7.537 1.00 89.31 246 PRO A CA 1
ATOM 1843 C C . PRO A 1 246 ? 12.358 -5.536 -7.028 1.00 89.31 246 PRO A C 1
ATOM 1845 O O . PRO A 1 246 ? 12.717 -6.510 -7.697 1.00 89.31 246 PRO A O 1
ATOM 1848 N N . GLY A 1 247 ? 11.769 -5.663 -5.839 1.00 90.69 247 GLY A N 1
ATOM 1849 C CA . GLY A 1 247 ? 11.332 -6.946 -5.299 1.00 90.69 247 GLY A CA 1
ATOM 1850 C C . GLY A 1 247 ? 10.151 -7.533 -6.078 1.00 90.69 247 GLY A C 1
ATOM 1851 O O . GLY A 1 247 ? 9.529 -6.874 -6.913 1.00 90.69 247 GLY A O 1
ATOM 1852 N N . LYS A 1 248 ? 9.807 -8.793 -5.786 1.00 93.19 248 LYS A N 1
ATOM 1853 C CA . LYS A 1 248 ? 8.542 -9.353 -6.278 1.00 93.19 248 LYS A CA 1
ATOM 1854 C C . LYS A 1 248 ? 7.371 -8.686 -5.551 1.00 93.19 248 LYS A C 1
ATOM 1856 O O . LYS A 1 248 ? 7.417 -8.624 -4.323 1.00 93.19 248 LYS A O 1
ATOM 1861 N N . PRO A 1 249 ? 6.325 -8.253 -6.273 1.00 94.75 249 PRO A N 1
ATOM 1862 C CA . PRO A 1 249 ? 5.156 -7.665 -5.639 1.00 94.75 249 PRO A CA 1
ATOM 1863 C C . PRO A 1 249 ? 4.414 -8.643 -4.724 1.00 94.75 249 PRO A C 1
ATOM 1865 O O . PRO A 1 249 ? 4.322 -9.836 -5.024 1.00 94.75 249 PRO A O 1
ATOM 1868 N N . GLU A 1 250 ? 3.850 -8.123 -3.638 1.00 95.31 250 GLU A N 1
ATOM 1869 C CA . GLU A 1 250 ? 3.053 -8.886 -2.668 1.00 95.31 250 GLU A CA 1
ATOM 1870 C C . GLU A 1 250 ? 1.632 -9.153 -3.177 1.00 95.31 250 GLU A C 1
ATOM 1872 O O . GLU A 1 250 ? 1.052 -10.210 -2.921 1.00 95.31 250 GLU A O 1
ATOM 1877 N N . LEU A 1 251 ? 1.075 -8.199 -3.928 1.00 96.31 251 LEU A N 1
ATOM 1878 C CA . LEU A 1 251 ? -0.302 -8.215 -4.405 1.00 96.31 251 LEU A CA 1
ATOM 1879 C C . LEU A 1 251 ? -0.382 -7.943 -5.904 1.00 96.31 251 LEU A C 1
ATOM 1881 O O . LEU A 1 251 ? 0.425 -7.216 -6.473 1.00 96.31 251 LEU A O 1
ATOM 1885 N N . LYS A 1 252 ? -1.415 -8.480 -6.558 1.00 95.44 252 LYS A N 1
ATOM 1886 C CA . LYS A 1 252 ? -1.736 -8.131 -7.953 1.00 95.44 252 LYS A CA 1
ATOM 1887 C C . LYS A 1 252 ? -2.511 -6.832 -8.087 1.00 95.44 252 LYS A C 1
ATOM 1889 O O . LYS A 1 252 ? -2.383 -6.152 -9.099 1.00 95.44 252 LYS A O 1
ATOM 1894 N N . LEU A 1 253 ? -3.304 -6.507 -7.075 1.00 95.75 253 LEU A N 1
ATOM 1895 C CA . LEU A 1 253 ? -4.149 -5.324 -7.008 1.00 95.75 253 LEU A CA 1
ATOM 1896 C C . LEU A 1 253 ? -4.061 -4.770 -5.594 1.00 95.75 253 LEU A C 1
ATOM 1898 O O . LEU A 1 253 ? -4.072 -5.542 -4.638 1.00 95.75 253 LEU A O 1
ATOM 1902 N N . ASP A 1 254 ? -4.019 -3.452 -5.473 1.00 95.81 254 ASP A N 1
ATOM 1903 C CA . ASP A 1 254 ? -4.028 -2.773 -4.185 1.00 95.81 254 ASP A CA 1
ATOM 1904 C C . ASP A 1 254 ? -4.769 -1.435 -4.308 1.00 95.81 254 ASP A C 1
ATOM 1906 O O . ASP A 1 254 ? -4.158 -0.411 -4.615 1.00 95.81 254 ASP A O 1
ATOM 1910 N N . PRO A 1 255 ? -6.099 -1.417 -4.102 1.00 92.44 255 PRO A N 1
ATOM 1911 C CA . PRO A 1 255 ? -6.916 -0.213 -4.267 1.00 92.44 255 PRO A CA 1
ATOM 1912 C C . PRO A 1 255 ? -6.612 0.921 -3.280 1.00 92.44 255 PRO A C 1
ATOM 1914 O O . PRO A 1 255 ? -7.223 1.982 -3.398 1.00 92.44 255 PRO A O 1
ATOM 1917 N N . GLU A 1 256 ? -5.748 0.690 -2.289 1.00 91.69 256 GLU A N 1
ATOM 1918 C CA . GLU A 1 256 ? -5.338 1.690 -1.299 1.00 91.69 256 GLU A CA 1
ATOM 1919 C C . GLU A 1 256 ? -3.954 2.281 -1.575 1.00 91.69 256 GLU A C 1
ATOM 1921 O O . GLU A 1 256 ? -3.615 3.295 -0.972 1.00 91.69 256 GLU A O 1
ATOM 1926 N N . ALA A 1 257 ? -3.170 1.673 -2.469 1.00 88.06 257 ALA A N 1
ATOM 1927 C CA . ALA A 1 257 ? -1.854 2.161 -2.860 1.00 88.06 257 ALA A CA 1
ATOM 1928 C C . ALA A 1 257 ? -1.929 3.595 -3.424 1.00 88.06 257 ALA A C 1
ATOM 1930 O O . ALA A 1 257 ? -2.808 3.901 -4.236 1.00 88.06 257 ALA A O 1
ATOM 1931 N N . SER A 1 258 ? -1.004 4.470 -3.008 1.00 74.38 258 SER A N 1
ATOM 1932 C CA . SER A 1 258 ? -0.911 5.849 -3.510 1.00 74.38 258 SER A CA 1
ATOM 1933 C C . SER A 1 258 ? -0.517 5.932 -4.983 1.00 74.38 258 SER A C 1
ATOM 1935 O O . SER A 1 258 ? -0.780 6.938 -5.643 1.00 74.38 258 SER A O 1
ATOM 1937 N N . GLU A 1 259 ? 0.119 4.885 -5.506 1.00 70.56 259 GLU A N 1
ATOM 1938 C CA . GLU A 1 259 ? 0.665 4.852 -6.856 1.00 70.56 259 GLU A CA 1
ATOM 1939 C C . GLU A 1 259 ? -0.459 4.849 -7.902 1.00 70.56 259 GLU A C 1
ATOM 1941 O O . GLU A 1 259 ? -1.341 3.981 -7.926 1.00 70.56 259 GLU A O 1
ATOM 1946 N N . THR A 1 260 ? -0.424 5.816 -8.823 1.00 67.38 260 THR A N 1
ATOM 1947 C CA . THR A 1 260 ? -1.452 5.903 -9.862 1.00 67.38 260 THR A CA 1
ATOM 1948 C C . THR A 1 260 ? -1.172 4.915 -10.993 1.00 67.38 260 THR A C 1
ATOM 1950 O O . THR A 1 260 ? -0.122 4.909 -11.629 1.00 67.38 260 THR A O 1
ATOM 1953 N N . VAL A 1 261 ? -2.150 4.055 -11.275 1.00 70.38 261 VAL A N 1
ATOM 1954 C CA . VAL A 1 261 ? -2.083 3.099 -12.395 1.00 70.38 261 VAL A CA 1
ATOM 1955 C C . VAL A 1 261 ? -2.550 3.741 -13.707 1.00 70.38 261 VAL A C 1
ATOM 1957 O O . VAL A 1 261 ? -2.312 3.212 -14.788 1.00 70.38 261 VAL A O 1
ATOM 1960 N N . ALA A 1 262 ? -3.261 4.863 -13.643 1.00 57.00 262 ALA A N 1
ATOM 1961 C CA . ALA A 1 262 ? -4.061 5.318 -14.771 1.00 57.00 262 ALA A CA 1
ATOM 1962 C C . ALA A 1 262 ? -3.246 5.899 -15.938 1.00 57.00 262 ALA A C 1
ATOM 1964 O O . ALA A 1 262 ? -3.705 5.741 -17.064 1.00 57.00 262 ALA A O 1
ATOM 1965 N N . ASP A 1 263 ? -2.085 6.533 -15.707 1.00 60.53 263 ASP A N 1
ATOM 1966 C CA . ASP A 1 263 ? -1.387 7.241 -16.794 1.00 60.53 263 ASP A CA 1
ATOM 1967 C C . ASP A 1 263 ? 0.089 7.579 -16.477 1.00 60.53 263 ASP A C 1
ATOM 1969 O O . ASP A 1 263 ? 0.428 8.695 -16.090 1.00 60.53 263 ASP A O 1
ATOM 1973 N N . ALA A 1 264 ? 0.988 6.599 -16.610 1.00 78.19 264 ALA A N 1
ATOM 1974 C CA . ALA A 1 264 ? 2.431 6.817 -16.487 1.00 78.19 264 ALA A CA 1
ATOM 1975 C C . ALA A 1 264 ? 3.092 6.593 -17.853 1.00 78.19 264 ALA A C 1
ATOM 1977 O O . ALA A 1 264 ? 3.619 5.512 -18.112 1.00 78.19 264 ALA A O 1
ATOM 1978 N N . GLY A 1 265 ? 3.073 7.606 -18.730 1.00 87.19 265 GLY A N 1
ATOM 1979 C CA . GLY A 1 265 ? 3.629 7.512 -20.093 1.00 87.19 265 GLY A CA 1
ATOM 1980 C C . GLY A 1 265 ? 5.081 7.009 -20.148 1.00 87.19 265 GLY A C 1
ATOM 1981 O O . GLY A 1 265 ? 5.475 6.329 -21.095 1.00 87.19 265 GLY A O 1
ATOM 1982 N N . TRP A 1 266 ? 5.858 7.237 -19.084 1.00 90.62 266 TRP A N 1
ATOM 1983 C CA . TRP A 1 266 ? 7.199 6.674 -18.950 1.00 90.62 266 TRP A CA 1
ATOM 1984 C C . TRP A 1 266 ? 7.206 5.147 -18.796 1.00 90.62 266 TRP A C 1
ATOM 1986 O O . TRP A 1 266 ? 8.093 4.497 -19.343 1.00 90.62 266 TRP A O 1
ATOM 1996 N N . MET A 1 267 ? 6.236 4.555 -18.087 1.00 92.38 267 MET A N 1
ATOM 1997 C CA . MET A 1 267 ? 6.134 3.100 -17.948 1.00 92.38 267 MET A CA 1
ATOM 1998 C C . MET A 1 267 ? 5.805 2.464 -19.294 1.00 92.38 267 MET A C 1
ATOM 2000 O O . MET A 1 267 ? 6.381 1.434 -19.627 1.00 92.38 267 MET A O 1
ATOM 2004 N N . ASP A 1 268 ? 4.939 3.088 -20.092 1.00 91.94 268 ASP A N 1
ATOM 2005 C CA . ASP A 1 268 ? 4.608 2.585 -21.426 1.00 91.94 268 ASP A CA 1
ATOM 2006 C C . ASP A 1 268 ? 5.834 2.622 -22.349 1.00 91.94 268 ASP A C 1
ATOM 2008 O O . ASP A 1 268 ? 6.152 1.615 -22.985 1.00 91.94 268 ASP A O 1
ATOM 2012 N N . ALA A 1 269 ? 6.591 3.727 -22.350 1.00 92.88 269 ALA A N 1
ATOM 2013 C CA . ALA A 1 269 ? 7.863 3.816 -23.071 1.00 92.88 269 ALA A CA 1
ATOM 2014 C C . ALA A 1 269 ? 8.877 2.770 -22.575 1.00 92.88 269 ALA A C 1
ATOM 2016 O O . ALA A 1 269 ? 9.488 2.053 -23.368 1.00 92.88 269 ALA A O 1
ATOM 2017 N N . CYS A 1 270 ? 9.000 2.626 -21.256 1.00 95.00 270 CYS A N 1
ATOM 2018 C CA . CYS A 1 270 ? 9.884 1.673 -20.602 1.00 95.00 270 CYS A CA 1
ATOM 2019 C C . CYS A 1 270 ? 9.570 0.214 -20.965 1.00 95.00 270 CYS A C 1
ATOM 2021 O O . CYS A 1 270 ? 10.495 -0.576 -21.164 1.00 95.00 270 CYS A O 1
ATOM 2023 N N . LEU A 1 271 ? 8.288 -0.150 -21.061 1.00 94.88 271 LEU A N 1
ATOM 2024 C CA . LEU A 1 271 ? 7.827 -1.502 -21.393 1.00 94.88 271 LEU A CA 1
ATOM 2025 C C . LEU A 1 271 ? 7.877 -1.803 -22.896 1.00 94.88 271 LEU A C 1
ATOM 2027 O O . LEU A 1 271 ? 7.981 -2.976 -23.269 1.00 94.88 271 LEU A O 1
ATOM 2031 N N . ALA A 1 272 ? 7.751 -0.782 -23.747 1.00 93.56 272 ALA A N 1
ATOM 2032 C CA . ALA A 1 272 ? 7.718 -0.925 -25.201 1.00 93.56 272 ALA A CA 1
ATOM 2033 C C . ALA A 1 272 ? 9.115 -0.898 -25.841 1.00 93.56 272 ALA A C 1
ATOM 2035 O O . ALA A 1 272 ? 9.348 -1.620 -26.811 1.00 93.56 272 ALA A O 1
ATOM 2036 N N . ASP A 1 273 ? 10.044 -0.105 -25.299 1.00 92.56 273 ASP A N 1
ATOM 2037 C CA . ASP A 1 273 ? 11.369 0.109 -25.878 1.00 92.56 273 ASP A CA 1
ATOM 2038 C C . ASP A 1 273 ? 12.490 -0.432 -24.978 1.00 92.56 273 ASP A C 1
ATOM 2040 O O . ASP A 1 273 ? 12.732 0.025 -23.856 1.00 92.56 273 ASP A O 1
ATOM 2044 N N . LYS A 1 274 ? 13.252 -1.404 -25.493 1.00 90.50 274 LYS A N 1
ATOM 2045 C CA . LYS A 1 274 ? 14.393 -1.971 -24.764 1.00 90.50 274 LYS A CA 1
ATOM 2046 C C . LYS A 1 274 ? 15.520 -0.960 -24.538 1.00 90.50 274 LYS A C 1
ATOM 2048 O O . LYS A 1 274 ? 16.282 -1.134 -23.584 1.00 90.50 274 LYS A O 1
ATOM 2053 N N . SER A 1 275 ? 15.611 0.072 -25.371 1.00 89.88 275 SER A N 1
ATOM 2054 C CA . SER A 1 275 ? 16.648 1.098 -25.316 1.00 89.88 275 SER A CA 1
ATOM 2055 C C . SER A 1 275 ? 16.337 2.243 -24.340 1.00 89.88 275 SER A C 1
ATOM 2057 O O . SER A 1 275 ? 17.274 2.829 -23.798 1.00 89.88 275 SER A O 1
ATOM 2059 N N . PHE A 1 276 ? 15.065 2.501 -24.006 1.00 91.56 276 PHE A N 1
ATOM 2060 C CA . PHE A 1 276 ? 14.662 3.448 -22.949 1.00 91.56 276 PHE A CA 1
ATOM 2061 C C . PHE A 1 276 ? 15.436 3.193 -21.649 1.00 91.56 276 PHE A C 1
ATOM 2063 O O . PHE A 1 276 ? 15.512 2.027 -21.281 1.00 91.56 276 PHE A O 1
ATOM 2070 N N . PRO A 1 277 ? 15.949 4.180 -20.888 1.00 89.50 277 PRO A N 1
ATOM 2071 C CA . PRO A 1 277 ? 15.780 5.621 -21.095 1.00 89.50 277 PRO A CA 1
ATOM 2072 C C . PRO A 1 277 ? 16.863 6.282 -21.962 1.00 89.50 277 PRO A C 1
ATOM 2074 O O . PRO A 1 277 ? 16.646 7.381 -22.453 1.00 89.50 277 PRO A O 1
ATOM 2077 N N . ALA A 1 278 ? 17.999 5.621 -22.203 1.00 80.56 278 ALA A N 1
ATOM 2078 C CA . ALA A 1 278 ? 19.106 6.177 -22.996 1.00 80.56 278 ALA A CA 1
ATOM 2079 C C . ALA A 1 278 ? 18.877 6.114 -24.527 1.00 80.56 278 ALA A C 1
ATOM 2081 O O . ALA A 1 278 ? 19.652 6.644 -25.324 1.00 80.56 278 ALA A O 1
ATOM 2082 N N . GLY A 1 279 ? 17.820 5.424 -24.955 1.00 63.09 279 GLY A N 1
ATOM 2083 C CA . GLY A 1 279 ? 17.510 5.130 -26.346 1.00 63.09 279 GLY A CA 1
ATOM 2084 C C . GLY A 1 279 ? 16.724 6.213 -27.072 1.00 63.09 279 GLY A C 1
ATOM 2085 O O . GLY A 1 279 ? 15.501 6.176 -27.073 1.00 63.09 279 GLY A O 1
ATOM 2086 N N . ALA A 1 280 ? 17.446 7.155 -27.684 1.00 44.16 280 ALA A N 1
ATOM 2087 C CA . ALA A 1 280 ? 17.226 7.719 -29.029 1.00 44.16 280 ALA A CA 1
ATOM 2088 C C . ALA A 1 280 ? 18.138 8.946 -29.245 1.00 44.16 280 ALA A C 1
ATOM 2090 O O . ALA A 1 280 ? 17.691 10.016 -29.649 1.00 44.16 280 ALA A O 1
ATOM 2091 N N . SER A 1 281 ? 19.443 8.814 -28.995 1.00 42.91 281 SER A N 1
ATOM 2092 C CA . SER A 1 281 ? 20.431 9.736 -29.565 1.00 42.91 281 SER A CA 1
ATOM 2093 C C . SER A 1 281 ? 20.705 9.318 -31.013 1.00 42.91 281 SER A C 1
ATOM 2095 O O . SER A 1 281 ? 21.679 8.632 -31.313 1.00 42.91 281 SER A O 1
ATOM 2097 N N . GLY A 1 282 ? 19.795 9.667 -31.924 1.00 43.75 282 GLY A N 1
ATOM 2098 C CA . GLY A 1 282 ? 19.973 9.332 -33.334 1.00 43.75 282 GLY A CA 1
ATOM 2099 C C . GLY A 1 282 ? 18.840 9.755 -34.255 1.00 43.75 282 GLY A C 1
ATOM 2100 O O . GLY A 1 282 ? 18.221 8.880 -34.847 1.00 43.75 282 GLY A O 1
ATOM 2101 N N . HIS A 1 283 ? 18.623 11.064 -34.406 1.00 31.92 283 HIS A N 1
ATOM 2102 C CA . HIS A 1 283 ? 18.366 11.723 -35.695 1.00 31.92 283 HIS A CA 1
ATOM 2103 C C . HIS A 1 283 ? 18.862 13.167 -35.635 1.00 31.92 283 HIS A C 1
ATOM 2105 O O . HIS A 1 283 ? 18.485 13.874 -34.676 1.00 31.92 283 HIS A O 1
#